Protein AF-A0A960PQY8-F1 (afdb_monomer)

Foldseek 3Di:
DDFAWEQEPLRDIDTDDLVVLLVLLVVLCVVLVPDDDPVNSVVLSVVLVVCLCVVAPPHHYYPVNSLVSSLVSCVVVVVVSSSVSSVVVVVVVVVVLVVVLVVLLVVLVVFDAWEAEPVRDIDTDDLVVVLVLLVVQLPPLDPPPPCVQLSSQLSSSDDHHHYPVVSLVSSLVSLVVCCVVPVSSQLSSLSSVLQVLLCLQLVHRADDPRSLVSQLVLLLVLQVVCCVVVNAPVLLNVDPSVVLSVPQDVVCSSVDGNVRQVCCVPPPFDDDPNGGSDHPSSSVSSVVSVVCSPPDDDD

Radius of gyration: 25.07 Å; Cα contacts (8 Å, |Δi|>4): 302; chains: 1; bounding box: 48×43×86 Å

Solvent-accessible surface area (backbone atoms only — not 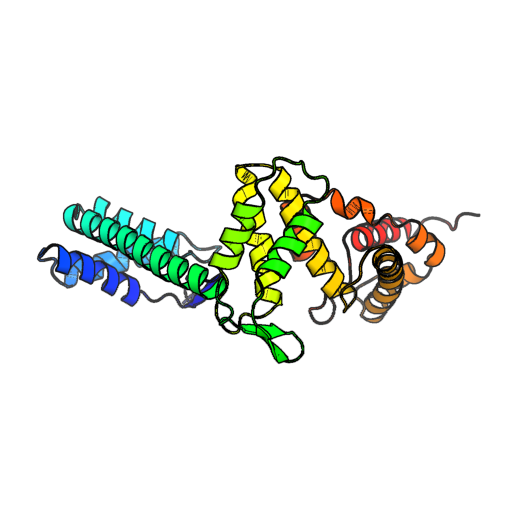comparable to full-atom values): 16745 Å² total; per-residue (Å²): 132,86,83,57,44,31,29,42,96,86,69,51,77,40,76,61,58,70,65,60,56,47,54,54,50,50,51,17,32,64,74,62,70,56,88,71,57,69,73,58,52,54,49,51,48,46,56,47,50,53,50,49,60,70,71,41,75,92,53,65,48,38,59,64,59,52,49,54,47,50,46,50,50,30,49,72,72,65,38,50,69,37,30,50,43,40,51,50,50,52,52,50,53,46,48,53,49,51,51,52,38,50,51,49,40,55,40,49,76,55,68,69,35,29,27,26,44,96,88,70,50,76,43,67,46,57,66,65,63,55,45,51,53,52,54,62,49,38,64,91,62,56,91,82,63,71,55,67,61,35,48,47,49,28,52,61,70,62,54,70,60,35,44,55,68,56,51,55,49,35,49,25,53,35,24,48,74,40,28,92,80,39,64,55,27,23,37,31,17,21,42,46,48,46,54,54,48,48,28,61,52,69,70,46,91,66,59,74,74,54,29,58,53,51,56,34,51,44,42,60,53,33,50,52,52,33,26,77,69,67,76,39,69,63,70,70,69,75,52,64,56,72,62,52,40,65,68,59,61,76,73,61,63,73,72,34,40,30,70,58,50,48,49,37,64,78,75,63,49,52,65,58,95,90,38,50,51,47,52,74,65,44,49,54,48,52,51,54,51,63,75,44,72,81,57,77,80,83,129

Secondary structure (DSSP, 8-state):
----EEE-TTS-EEE--HHHHHHHHHHHHHHHT----HHHHHHHHHHHHHHHHHH-SSSPPBHHHHHHHHHHHHHHTT-HHHHHHHHHHHHHHHHHHHHHHHHHHHHHHTT--EEE-TTS-EEE--HHHHHHHHHHHHTTS-TT--HHHHHHHHHHT--TTEEHHHHHHHHHHHHHTTTTT-THHHHHHHHHHHHHHHHHHHSS---HHHHHHHHHHHHHHHHHHHHHTTSS-GGGGGS-HHHHHHH--GGGGGG--HHHHHHIIIIIS-EETTEE---HHHHHHHHHHHHTTTSPPP-

Mean predicted aligned error: 13.73 Å

Structure (mmCIF, N/CA/C/O backbone):
data_AF-A0A960PQY8-F1
#
_entry.id   AF-A0A960PQY8-F1
#
loop_
_atom_site.group_PDB
_atom_site.id
_atom_site.type_symbol
_atom_site.label_atom_id
_atom_site.label_alt_id
_atom_site.label_comp_id
_atom_site.label_asym_id
_atom_site.label_entity_id
_atom_site.label_seq_id
_atom_site.pdbx_PDB_ins_code
_atom_site.Cartn_x
_atom_site.Cartn_y
_atom_site.Cartn_z
_atom_site.occupancy
_atom_site.B_iso_or_equiv
_atom_site.auth_seq_id
_atom_site.auth_comp_id
_atom_site.auth_asym_id
_atom_site.auth_atom_id
_atom_site.pdbx_PDB_model_num
ATOM 1 N N . MET A 1 1 ? 22.307 -11.013 25.716 1.00 49.94 1 MET A N 1
ATOM 2 C CA . MET A 1 1 ? 20.874 -11.138 26.055 1.00 49.94 1 MET A CA 1
ATOM 3 C C . MET A 1 1 ? 20.099 -10.396 24.980 1.00 49.94 1 MET A C 1
ATOM 5 O O . MET A 1 1 ? 20.469 -9.265 24.683 1.00 49.94 1 MET A O 1
ATOM 9 N N . ARG A 1 2 ? 19.141 -11.039 24.309 1.00 66.12 2 ARG A N 1
ATOM 10 C CA . ARG A 1 2 ? 18.349 -10.388 23.257 1.00 66.12 2 ARG A CA 1
ATOM 11 C C . ARG A 1 2 ? 17.482 -9.304 23.900 1.00 66.12 2 ARG A C 1
ATOM 13 O O . ARG A 1 2 ? 16.822 -9.572 24.895 1.00 66.12 2 ARG A O 1
ATOM 20 N N . VAL A 1 3 ? 17.484 -8.094 23.343 1.00 71.56 3 VAL A N 1
ATOM 21 C CA . VAL A 1 3 ? 16.545 -7.047 23.766 1.00 71.56 3 VAL A CA 1
ATOM 22 C C . VAL A 1 3 ? 15.219 -7.308 23.057 1.00 71.56 3 VAL A C 1
ATOM 24 O O . VAL A 1 3 ? 15.124 -7.165 21.835 1.00 71.56 3 VAL A O 1
ATOM 27 N N . LEU A 1 4 ? 14.217 -7.752 23.815 1.00 81.38 4 LEU A N 1
ATOM 28 C CA . LEU A 1 4 ? 12.849 -7.929 23.332 1.00 81.38 4 LEU A CA 1
ATOM 29 C C . LEU A 1 4 ? 12.279 -6.585 22.866 1.00 81.38 4 LEU A C 1
ATOM 31 O O . LEU A 1 4 ? 12.464 -5.556 23.517 1.00 81.38 4 LEU A O 1
ATOM 35 N N . LYS A 1 5 ? 11.564 -6.596 21.740 1.00 86.06 5 LYS A N 1
ATOM 36 C CA . LYS A 1 5 ? 10.889 -5.419 21.182 1.00 86.06 5 LYS A CA 1
ATOM 37 C C . LYS A 1 5 ? 9.416 -5.712 20.937 1.00 86.06 5 LYS A C 1
ATOM 39 O O . LYS A 1 5 ? 9.039 -6.864 20.751 1.00 86.06 5 LYS A O 1
ATOM 44 N N . VAL A 1 6 ? 8.596 -4.666 20.928 1.00 83.38 6 VAL A N 1
ATOM 45 C CA . VAL A 1 6 ? 7.137 -4.726 20.789 1.00 83.38 6 VAL A CA 1
ATOM 46 C C . VAL A 1 6 ? 6.678 -3.744 19.727 1.00 83.38 6 VAL A C 1
ATOM 48 O O . VAL A 1 6 ? 7.126 -2.596 19.702 1.00 83.38 6 VAL A O 1
ATOM 51 N N . VAL A 1 7 ? 5.729 -4.168 18.896 1.00 72.50 7 VAL A N 1
ATOM 52 C CA . VAL A 1 7 ? 5.034 -3.287 17.953 1.00 72.50 7 VAL A CA 1
ATOM 53 C C . VAL A 1 7 ? 3.879 -2.596 18.678 1.00 72.50 7 VAL A C 1
ATOM 55 O O . VAL A 1 7 ? 2.895 -3.235 19.067 1.00 72.50 7 VAL A O 1
ATOM 58 N N . LYS A 1 8 ? 3.982 -1.279 18.888 1.00 76.50 8 LYS A N 1
ATOM 59 C CA . LYS A 1 8 ? 2.874 -0.467 19.412 1.00 76.50 8 LYS A CA 1
ATOM 60 C C . LYS A 1 8 ? 1.707 -0.460 18.425 1.00 76.50 8 LYS A C 1
ATOM 62 O O . LYS A 1 8 ? 1.880 -0.637 17.227 1.00 76.50 8 LYS A O 1
ATOM 67 N N . ARG A 1 9 ? 0.516 -0.115 18.922 1.00 66.75 9 ARG A N 1
ATOM 68 C CA . ARG A 1 9 ? -0.691 0.090 18.094 1.00 66.75 9 ARG A CA 1
ATOM 69 C C . ARG A 1 9 ? -0.530 1.167 17.005 1.00 66.75 9 ARG A C 1
ATOM 71 O O . ARG A 1 9 ? -1.315 1.194 16.074 1.00 66.75 9 ARG A O 1
ATOM 78 N N . THR A 1 10 ? 0.476 2.038 17.120 1.00 51.69 10 THR A N 1
ATOM 79 C CA . THR A 1 10 ? 0.859 3.048 16.115 1.00 51.69 10 THR A CA 1
ATOM 80 C C . THR A 1 10 ? 1.758 2.495 14.998 1.00 51.69 10 THR A C 1
ATOM 82 O O . THR A 1 10 ? 2.104 3.232 14.081 1.00 51.69 10 THR A O 1
ATOM 85 N N . GLY A 1 11 ? 2.195 1.233 15.089 1.00 49.44 11 GLY A N 1
ATOM 86 C CA . GLY A 1 11 ? 3.200 0.625 14.209 1.00 49.44 11 GLY A CA 1
ATOM 87 C C . GLY A 1 11 ? 4.654 0.905 14.618 1.00 49.44 11 GLY A C 1
ATOM 88 O O . GLY A 1 11 ? 5.575 0.365 14.015 1.00 49.44 11 GLY A O 1
ATOM 89 N N . GLU A 1 12 ? 4.882 1.725 15.649 1.00 60.94 12 GLU A N 1
ATOM 90 C CA . GLU A 1 12 ? 6.218 2.006 16.188 1.00 60.94 12 GLU A CA 1
ATOM 91 C C . GLU A 1 12 ? 6.775 0.784 16.935 1.00 60.94 12 GLU A C 1
ATOM 93 O O . GLU A 1 12 ? 6.104 0.222 17.804 1.00 60.94 12 GLU A O 1
ATOM 98 N N . VAL A 1 13 ? 8.019 0.404 16.641 1.00 71.12 13 VAL A N 1
ATOM 99 C CA . VAL A 1 13 ? 8.725 -0.667 17.355 1.00 71.12 13 VAL A CA 1
ATOM 100 C C . VAL A 1 13 ? 9.506 -0.069 18.521 1.00 71.12 13 VAL A C 1
ATOM 102 O O . VAL A 1 13 ? 10.378 0.772 18.315 1.00 71.12 13 VAL A O 1
ATOM 105 N N . VAL A 1 14 ? 9.224 -0.526 19.739 1.00 83.69 14 VAL A N 1
ATOM 106 C CA . VAL A 1 14 ? 9.895 -0.067 20.968 1.00 83.69 14 VAL A CA 1
ATOM 107 C C . VAL A 1 14 ? 10.451 -1.228 21.776 1.00 83.69 14 VAL A C 1
ATOM 109 O O . VAL A 1 14 ? 10.088 -2.377 21.540 1.00 83.69 14 VAL A O 1
ATOM 112 N N . GLU A 1 15 ? 11.314 -0.937 22.745 1.00 89.06 15 GLU A N 1
ATOM 113 C CA . GLU A 1 15 ? 11.800 -1.941 23.693 1.00 89.06 15 GLU A CA 1
ATOM 114 C C . GLU A 1 15 ? 10.665 -2.468 24.583 1.00 89.06 15 GLU A C 1
ATOM 116 O O . GLU A 1 15 ? 9.752 -1.733 24.978 1.00 89.06 15 GLU A O 1
ATOM 121 N N . PHE A 1 16 ? 10.702 -3.771 24.856 1.00 90.12 16 PHE A N 1
ATOM 122 C CA . PHE A 1 16 ? 9.768 -4.436 25.753 1.00 90.12 16 PHE A CA 1
ATOM 123 C C . PHE A 1 16 ? 10.031 -4.014 27.199 1.00 90.12 16 PHE A C 1
ATOM 125 O O . PHE A 1 16 ? 11.162 -4.044 27.673 1.00 90.12 16 PHE A O 1
ATOM 132 N N . ASP A 1 17 ? 8.959 -3.671 27.911 1.00 91.12 17 ASP A N 1
ATOM 133 C CA . ASP A 1 17 ? 9.010 -3.246 29.305 1.00 91.12 17 ASP A CA 1
ATOM 134 C C . ASP A 1 17 ? 7.997 -4.047 30.135 1.00 91.12 17 ASP A C 1
ATOM 136 O O . ASP A 1 17 ? 6.784 -3.803 30.083 1.00 91.12 17 ASP A O 1
ATOM 140 N N . ALA A 1 18 ? 8.505 -4.999 30.923 1.00 90.31 18 ALA A N 1
ATOM 141 C CA . ALA A 1 18 ? 7.705 -5.858 31.794 1.00 90.31 18 ALA A CA 1
ATOM 142 C C . ALA A 1 18 ? 6.947 -5.070 32.880 1.00 90.31 18 ALA A C 1
ATOM 144 O O . ALA A 1 18 ? 5.873 -5.498 33.322 1.00 90.31 18 ALA A O 1
ATOM 145 N N . LEU A 1 19 ? 7.432 -3.883 33.277 1.00 89.75 19 LEU A N 1
ATOM 146 C CA . LEU A 1 19 ? 6.746 -3.042 34.263 1.00 89.75 19 LEU A CA 1
ATOM 147 C C . LEU A 1 19 ? 5.382 -2.583 33.749 1.00 89.75 19 LEU A C 1
ATOM 149 O O . LEU A 1 19 ? 4.453 -2.396 34.537 1.00 89.75 19 LEU A O 1
ATOM 153 N N . ARG A 1 20 ? 5.206 -2.452 32.429 1.00 88.88 20 ARG A N 1
ATOM 154 C CA . ARG A 1 20 ? 3.903 -2.110 31.840 1.00 88.88 20 ARG A CA 1
ATOM 155 C C . ARG A 1 20 ? 2.871 -3.209 32.040 1.00 88.88 20 ARG A C 1
ATOM 157 O O . ARG A 1 20 ? 1.714 -2.892 32.314 1.00 88.88 20 ARG A O 1
ATOM 164 N N . ILE A 1 21 ? 3.284 -4.472 31.940 1.00 91.06 21 ILE A N 1
ATOM 165 C CA . ILE A 1 21 ? 2.416 -5.626 32.199 1.00 91.06 21 ILE A CA 1
ATOM 166 C C . ILE A 1 21 ? 2.065 -5.673 33.685 1.00 91.06 21 ILE A C 1
ATOM 168 O O . ILE A 1 21 ? 0.881 -5.695 34.026 1.00 91.06 21 ILE A O 1
ATOM 172 N N . ARG A 1 22 ? 3.073 -5.571 34.564 1.00 91.88 22 ARG A N 1
ATOM 173 C CA . ARG A 1 22 ? 2.881 -5.523 36.022 1.00 91.88 22 ARG A CA 1
ATOM 174 C C . ARG A 1 22 ? 1.873 -4.450 36.424 1.00 91.88 22 ARG A C 1
ATOM 176 O O . ARG A 1 22 ? 0.911 -4.738 37.128 1.00 91.88 22 ARG A O 1
ATOM 183 N N . ASN A 1 23 ? 2.053 -3.227 35.930 1.00 89.06 23 ASN A N 1
ATOM 184 C CA . ASN A 1 23 ? 1.182 -2.096 36.244 1.00 89.06 23 ASN A CA 1
ATOM 185 C C . ASN A 1 23 ? -0.245 -2.277 35.710 1.00 89.06 23 ASN A C 1
ATOM 187 O O . ASN A 1 23 ? -1.196 -1.797 36.326 1.00 89.06 23 ASN A O 1
ATOM 191 N N . ALA A 1 24 ? -0.416 -2.939 34.564 1.00 87.25 24 ALA A N 1
ATOM 192 C CA . ALA A 1 24 ? -1.738 -3.224 34.015 1.00 87.25 24 ALA A CA 1
ATOM 193 C C . ALA A 1 24 ? -2.489 -4.263 34.862 1.00 87.25 24 ALA A C 1
ATOM 195 O O . ALA A 1 24 ? -3.658 -4.053 35.180 1.00 87.25 24 ALA A O 1
ATOM 196 N N . ILE A 1 25 ? -1.810 -5.334 35.281 1.00 89.75 25 ILE A N 1
ATOM 197 C CA . ILE A 1 25 ? -2.395 -6.369 36.145 1.00 89.75 25 ILE A CA 1
ATOM 198 C C . ILE A 1 25 ? -2.674 -5.802 37.543 1.00 89.75 25 ILE A C 1
ATOM 200 O O . ILE A 1 25 ? -3.764 -6.000 38.068 1.00 89.75 25 ILE A O 1
ATOM 204 N N . ALA A 1 26 ? -1.757 -5.016 38.115 1.00 88.50 26 ALA A N 1
ATOM 205 C CA . ALA A 1 26 ? -1.941 -4.380 39.423 1.00 88.50 26 ALA A CA 1
ATOM 206 C C . ALA A 1 26 ? -3.191 -3.484 39.479 1.00 88.50 26 ALA A C 1
ATOM 208 O O . ALA A 1 26 ? -3.886 -3.446 40.491 1.00 88.50 26 ALA A O 1
ATOM 209 N N . LYS A 1 27 ? -3.525 -2.797 38.378 1.00 86.81 27 LYS A N 1
ATOM 210 C CA . LYS A 1 27 ? -4.774 -2.025 38.274 1.00 86.81 27 LYS A CA 1
ATOM 211 C C . LYS A 1 27 ? -6.016 -2.912 38.300 1.00 86.81 27 LYS A C 1
ATOM 213 O O . LYS A 1 27 ? -6.997 -2.533 38.929 1.00 86.81 27 LYS A O 1
ATOM 218 N N . ALA A 1 28 ? -5.976 -4.072 37.645 1.00 87.56 28 ALA A N 1
ATOM 219 C CA . ALA A 1 28 ? -7.076 -5.034 37.690 1.00 87.56 28 ALA A CA 1
ATOM 220 C C . ALA A 1 28 ? -7.233 -5.637 39.097 1.00 87.56 28 ALA A C 1
ATOM 222 O O . ALA A 1 28 ? -8.346 -5.690 39.611 1.00 87.56 28 ALA A O 1
ATOM 223 N N . VAL A 1 29 ? -6.123 -5.990 39.756 1.00 87.88 29 VAL A N 1
ATOM 224 C CA . VAL A 1 29 ? -6.103 -6.460 41.155 1.00 87.88 29 VAL A CA 1
ATOM 225 C C . VAL A 1 29 ? -6.766 -5.421 42.066 1.00 87.88 29 VAL A C 1
ATOM 227 O O . VAL A 1 29 ? -7.738 -5.733 42.752 1.00 87.88 29 VAL A O 1
ATOM 230 N N . ALA A 1 30 ? -6.325 -4.161 41.989 1.00 85.81 30 ALA A N 1
ATOM 231 C CA . ALA A 1 30 ? -6.880 -3.066 42.783 1.00 85.81 30 ALA A CA 1
ATOM 232 C C . ALA A 1 30 ? -8.379 -2.831 42.520 1.00 85.81 30 ALA A C 1
ATOM 234 O O . ALA A 1 30 ? -9.126 -2.575 43.459 1.00 85.81 30 ALA A O 1
ATOM 235 N N . ALA A 1 31 ? -8.833 -2.954 41.268 1.00 84.88 31 ALA A N 1
ATOM 236 C CA . ALA A 1 31 ? -10.245 -2.799 40.909 1.00 84.88 31 ALA A CA 1
ATOM 237 C C . ALA A 1 31 ? -11.143 -3.913 41.478 1.00 84.88 31 ALA A C 1
ATOM 239 O O . ALA A 1 31 ? -12.316 -3.671 41.747 1.00 84.88 31 ALA A O 1
ATOM 240 N N . THR A 1 32 ? -10.603 -5.119 41.669 1.00 84.44 32 THR A N 1
ATOM 241 C CA . THR A 1 32 ? -11.338 -6.255 42.258 1.00 84.44 32 THR A CA 1
ATOM 242 C C . THR A 1 32 ? -11.305 -6.293 43.784 1.00 84.44 32 THR A C 1
ATOM 244 O O . THR A 1 32 ? -12.089 -7.020 44.386 1.00 84.44 32 THR A O 1
ATOM 247 N N . GLY A 1 33 ? -10.389 -5.553 44.419 1.00 78.00 33 GLY A N 1
ATOM 248 C CA . GLY A 1 33 ? -10.131 -5.666 45.858 1.00 78.00 33 GLY A CA 1
ATOM 249 C C . GLY A 1 33 ? -9.518 -7.010 46.275 1.00 78.00 33 GLY A C 1
ATOM 250 O O . GLY A 1 33 ? -9.503 -7.324 47.462 1.00 78.00 33 GLY A O 1
ATOM 251 N N . ALA A 1 34 ? -9.033 -7.813 45.321 1.00 77.12 34 ALA A N 1
ATOM 252 C CA . ALA A 1 34 ? -8.390 -9.090 45.599 1.00 77.12 34 ALA A CA 1
ATOM 253 C C . ALA A 1 34 ? -7.013 -8.878 46.244 1.00 77.12 34 ALA A C 1
ATOM 255 O O . ALA A 1 34 ? -6.215 -8.069 45.768 1.00 77.12 34 ALA A O 1
ATOM 256 N N . ASP A 1 35 ? -6.709 -9.647 47.291 1.00 75.19 35 ASP A N 1
ATOM 257 C CA . ASP A 1 35 ? -5.379 -9.662 47.899 1.00 75.19 35 ASP A CA 1
ATOM 258 C C . ASP A 1 35 ? -4.484 -10.673 47.174 1.00 75.19 35 ASP A C 1
ATOM 260 O O . ASP A 1 35 ? -4.427 -11.860 47.503 1.00 75.19 35 ASP A O 1
ATOM 264 N N . VAL A 1 36 ? -3.814 -10.201 46.122 1.00 73.62 36 VAL A N 1
ATOM 265 C CA . VAL A 1 36 ? -2.740 -10.949 45.466 1.00 73.62 36 VAL A CA 1
ATOM 266 C C . VAL A 1 36 ? -1.422 -10.443 46.027 1.00 73.62 36 VAL A C 1
ATOM 268 O O . VAL A 1 36 ? -0.950 -9.369 45.655 1.00 73.62 36 VAL A O 1
ATOM 271 N N . GLY A 1 37 ? -0.806 -11.225 46.915 1.00 73.12 37 GLY A N 1
ATOM 272 C CA . GLY A 1 37 ? 0.487 -10.870 47.495 1.00 73.12 37 GLY A CA 1
ATOM 273 C C . GLY A 1 37 ? 1.532 -10.555 46.414 1.00 73.12 37 GLY A C 1
ATOM 274 O O . GLY A 1 37 ? 1.643 -11.270 45.416 1.00 73.12 37 GLY A O 1
ATOM 275 N N . ASN A 1 38 ? 2.337 -9.506 46.624 1.00 70.25 38 ASN A N 1
ATOM 276 C CA . ASN A 1 38 ? 3.301 -8.988 45.636 1.00 70.25 38 ASN A CA 1
ATOM 277 C C . ASN A 1 38 ? 4.214 -10.063 45.014 1.00 70.25 38 ASN A C 1
ATOM 279 O O . ASN A 1 38 ? 4.510 -10.008 43.823 1.00 70.25 38 ASN A O 1
ATOM 283 N N . GLY A 1 39 ? 4.618 -11.074 45.791 1.00 74.12 39 GLY A N 1
ATOM 284 C CA . GLY A 1 39 ? 5.447 -12.177 45.294 1.00 74.12 39 GLY A CA 1
ATOM 285 C C . GLY A 1 39 ? 4.740 -13.101 44.292 1.00 74.12 39 GLY A C 1
ATOM 286 O O . GLY A 1 39 ? 5.403 -13.715 43.462 1.00 74.12 39 GLY A O 1
ATOM 287 N N . SER A 1 40 ? 3.409 -13.199 44.334 1.00 81.56 40 SER A N 1
ATOM 288 C CA . SER A 1 40 ? 2.616 -13.957 43.355 1.00 81.56 40 SER A CA 1
ATOM 289 C C . SER A 1 40 ? 2.456 -13.175 42.049 1.00 81.56 40 SER A C 1
ATOM 291 O O . SER A 1 40 ? 2.613 -13.750 40.973 1.00 81.56 40 SER A O 1
ATOM 293 N N . LEU A 1 41 ? 2.261 -11.855 42.135 1.00 86.12 41 LEU A N 1
ATOM 294 C CA . LEU A 1 41 ? 2.192 -10.976 40.967 1.00 86.12 41 LEU A CA 1
ATOM 295 C C . LEU A 1 41 ? 3.511 -10.956 40.181 1.00 86.12 41 LEU A C 1
ATOM 297 O O . LEU A 1 41 ? 3.498 -11.047 38.955 1.00 86.12 41 LEU A O 1
ATOM 301 N N . ASP A 1 42 ? 4.647 -10.877 40.873 1.00 87.81 42 ASP A N 1
ATOM 302 C CA . ASP A 1 42 ? 5.957 -10.854 40.215 1.00 87.81 42 ASP A CA 1
ATOM 303 C C . ASP A 1 42 ? 6.273 -12.186 39.515 1.00 87.81 42 ASP A C 1
ATOM 305 O O . ASP A 1 42 ? 6.807 -12.191 38.405 1.00 87.81 42 ASP A O 1
ATOM 309 N N . ARG A 1 43 ? 5.847 -13.317 40.096 1.00 89.75 43 ARG A N 1
ATOM 310 C CA . ARG A 1 43 ? 5.930 -14.634 39.440 1.00 89.75 43 ARG A CA 1
ATOM 311 C C . ARG A 1 43 ? 5.054 -14.710 38.191 1.00 89.75 43 ARG A C 1
ATOM 313 O O . ARG A 1 43 ? 5.516 -15.190 37.162 1.00 89.75 43 ARG A O 1
ATOM 320 N N . LEU A 1 44 ? 3.822 -14.208 38.262 1.00 91.31 44 LEU A N 1
ATOM 321 C CA . LEU A 1 44 ? 2.909 -14.156 37.119 1.00 91.3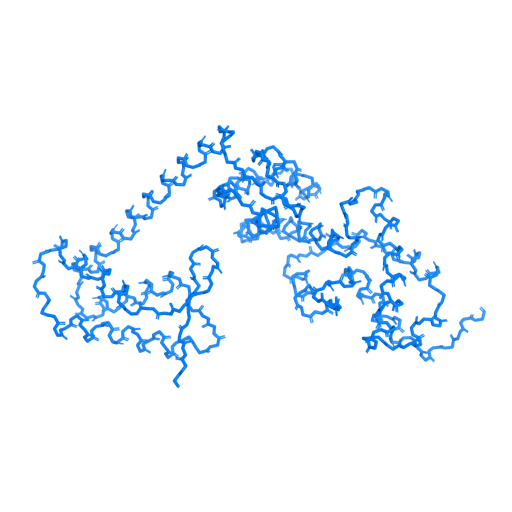1 44 LEU A CA 1
ATOM 322 C C . LEU A 1 44 ? 3.505 -13.334 35.964 1.00 91.31 44 LEU A C 1
ATOM 324 O O . LEU A 1 44 ? 3.515 -13.785 34.820 1.00 91.31 44 LEU A O 1
ATOM 328 N N . VAL A 1 45 ? 4.047 -12.149 36.260 1.00 92.81 45 VAL A N 1
ATOM 329 C CA . VAL A 1 45 ? 4.688 -11.284 35.254 1.00 92.81 45 VAL A CA 1
ATOM 330 C C . VAL A 1 45 ? 5.924 -11.952 34.647 1.00 92.81 45 VAL A C 1
ATOM 332 O O . VAL A 1 45 ? 6.121 -11.844 33.435 1.00 92.81 45 VAL A O 1
ATOM 335 N N . SER A 1 46 ? 6.723 -12.670 35.445 1.00 93.06 46 SER A N 1
ATOM 336 C CA . SER A 1 46 ? 7.850 -13.465 34.934 1.00 93.06 46 SER A CA 1
ATOM 337 C C . SER A 1 46 ? 7.364 -14.533 33.958 1.00 93.06 46 SER A C 1
ATOM 339 O O . SER A 1 46 ? 7.792 -14.532 32.812 1.00 93.06 46 SER A O 1
ATOM 341 N N . ASN A 1 47 ? 6.379 -15.347 34.348 1.00 93.06 47 ASN A N 1
ATOM 342 C CA . ASN A 1 47 ? 5.831 -16.411 33.499 1.00 93.06 47 ASN A CA 1
ATOM 343 C C . ASN A 1 47 ? 5.267 -15.882 32.168 1.00 93.06 47 ASN A C 1
ATOM 345 O O . ASN A 1 47 ? 5.407 -16.528 31.129 1.00 93.06 47 ASN A O 1
ATOM 349 N N . ILE A 1 48 ? 4.623 -14.712 32.191 1.00 93.62 48 ILE A N 1
ATOM 350 C CA . ILE A 1 48 ? 4.133 -14.030 30.985 1.00 93.62 48 ILE A CA 1
ATOM 351 C C . ILE A 1 48 ? 5.308 -13.576 30.115 1.00 93.62 48 ILE A C 1
ATOM 353 O O . ILE A 1 48 ? 5.277 -13.757 28.901 1.00 93.62 48 ILE A O 1
ATOM 357 N N . THR A 1 49 ? 6.339 -12.992 30.726 1.00 92.75 49 THR A N 1
ATOM 358 C CA . THR A 1 49 ? 7.532 -12.511 30.015 1.00 92.75 49 THR A CA 1
ATOM 359 C C . THR A 1 49 ? 8.290 -13.667 29.366 1.00 92.75 49 THR A C 1
ATOM 361 O O . THR A 1 49 ? 8.672 -13.558 28.203 1.00 92.75 49 THR A O 1
ATOM 364 N N . ASP A 1 50 ? 8.414 -14.794 30.064 1.00 91.75 50 ASP A N 1
ATOM 365 C CA . ASP A 1 50 ? 9.060 -16.008 29.563 1.00 91.75 50 ASP A CA 1
ATOM 366 C C . ASP A 1 50 ? 8.254 -16.644 28.410 1.00 91.75 50 ASP A C 1
ATOM 368 O O . ASP A 1 50 ? 8.830 -17.099 27.417 1.00 91.75 50 ASP A O 1
ATOM 372 N N . GLU A 1 51 ? 6.912 -16.635 28.475 1.00 91.50 51 GLU A N 1
ATOM 373 C CA . GLU A 1 51 ? 6.070 -17.058 27.340 1.00 91.50 51 GLU A CA 1
ATOM 374 C C . GLU A 1 51 ? 6.236 -16.117 26.139 1.00 91.50 51 GLU A C 1
ATOM 376 O O . GLU A 1 51 ? 6.294 -16.583 25.003 1.00 91.50 51 GLU A O 1
ATOM 381 N N . ILE A 1 52 ? 6.342 -14.805 26.360 1.00 89.44 52 ILE A N 1
ATOM 382 C CA . ILE A 1 52 ? 6.568 -13.837 25.279 1.00 89.44 52 ILE A CA 1
ATOM 383 C C . ILE A 1 52 ? 7.938 -14.073 24.627 1.00 89.44 52 ILE A C 1
ATOM 385 O O . ILE A 1 52 ? 8.015 -14.149 23.401 1.00 89.44 52 ILE A O 1
ATOM 389 N N . ASP A 1 53 ? 9.004 -14.237 25.411 1.00 87.38 53 ASP A N 1
ATOM 390 C CA . ASP A 1 53 ? 10.355 -14.435 24.868 1.00 87.38 53 ASP A CA 1
ATOM 391 C C . ASP A 1 53 ? 10.476 -15.746 24.080 1.00 87.38 53 ASP A C 1
ATOM 393 O O . ASP A 1 53 ? 11.037 -15.780 22.985 1.00 87.38 53 ASP A O 1
ATOM 397 N N . SER A 1 54 ? 9.874 -16.823 24.592 1.00 87.56 54 SER A N 1
ATOM 398 C CA . SER A 1 54 ? 9.906 -18.137 23.940 1.00 87.56 54 SER A CA 1
ATOM 399 C C . SER A 1 54 ? 9.014 -18.234 22.701 1.00 87.56 54 SER A C 1
ATOM 401 O O . SER A 1 54 ? 9.356 -18.943 21.754 1.00 87.56 54 SER A O 1
ATOM 403 N N . ARG A 1 55 ? 7.873 -17.534 22.677 1.00 85.75 55 ARG A N 1
ATOM 404 C CA . ARG A 1 55 ? 6.902 -17.609 21.574 1.00 85.75 55 ARG A CA 1
ATOM 405 C C . ARG A 1 55 ? 7.271 -16.724 20.387 1.00 85.75 55 ARG A C 1
ATOM 407 O O . ARG A 1 55 ? 6.888 -17.037 19.261 1.00 85.75 55 ARG A O 1
ATOM 414 N N . PHE A 1 56 ? 7.989 -15.628 20.621 1.00 82.88 56 PHE A N 1
ATOM 415 C CA . PHE A 1 56 ? 8.255 -14.598 19.615 1.00 82.88 56 PHE A CA 1
ATOM 416 C C . PHE A 1 56 ? 9.738 -14.526 19.235 1.00 82.88 56 PHE A C 1
ATOM 418 O O . PHE A 1 56 ? 10.420 -13.517 19.426 1.00 82.88 56 PHE A O 1
ATOM 425 N N . LEU A 1 57 ? 10.237 -15.621 18.653 1.00 73.69 57 LEU A N 1
ATOM 426 C CA . LEU A 1 57 ? 11.631 -15.736 18.219 1.00 73.69 57 LEU A CA 1
ATOM 427 C C . LEU A 1 57 ? 11.898 -15.007 16.896 1.00 73.69 57 LEU A C 1
ATOM 429 O O . LEU A 1 57 ? 12.896 -14.294 16.795 1.00 73.69 57 LEU A O 1
ATOM 433 N N . ASP A 1 58 ? 11.000 -15.108 15.921 1.00 72.19 58 ASP A N 1
ATOM 434 C CA . ASP A 1 58 ? 11.257 -14.615 14.558 1.00 72.19 58 ASP A CA 1
ATOM 435 C C . ASP A 1 58 ? 10.619 -13.250 14.261 1.00 72.19 58 ASP A C 1
ATOM 437 O O . ASP A 1 58 ? 10.950 -12.600 13.271 1.00 72.19 58 ASP A O 1
ATOM 441 N N . PHE A 1 59 ? 9.716 -12.779 15.124 1.00 72.75 59 PHE A N 1
ATOM 442 C CA . PHE A 1 59 ? 8.992 -11.521 14.943 1.00 72.75 59 PHE A CA 1
ATOM 443 C C . PHE A 1 59 ? 8.698 -10.840 16.279 1.00 72.75 59 PHE A C 1
ATOM 445 O O . PHE A 1 59 ? 8.714 -11.474 17.328 1.00 72.75 59 PHE A O 1
ATOM 452 N N . TYR A 1 60 ? 8.437 -9.532 16.246 1.00 78.44 60 TYR A N 1
ATOM 453 C CA . TYR A 1 60 ? 8.089 -8.772 17.445 1.00 78.44 60 TYR A CA 1
ATOM 454 C C . TYR A 1 60 ? 6.588 -8.885 17.735 1.00 78.44 60 TYR A C 1
ATOM 456 O O . TYR A 1 60 ? 5.787 -8.621 16.833 1.00 78.44 60 TYR A O 1
ATOM 464 N N . PRO A 1 61 ? 6.178 -9.229 18.969 1.00 80.25 61 PRO A N 1
ATOM 465 C CA . PRO A 1 61 ? 4.768 -9.256 19.325 1.00 80.25 61 PRO A CA 1
ATOM 466 C C . PRO A 1 61 ? 4.167 -7.857 19.229 1.00 80.25 61 PRO A C 1
ATOM 468 O O . PRO A 1 61 ? 4.809 -6.855 19.568 1.00 80.25 61 PRO A O 1
ATOM 471 N N . ASN A 1 62 ? 2.908 -7.780 18.808 1.00 79.75 62 ASN A N 1
ATOM 472 C CA . ASN A 1 62 ? 2.142 -6.550 18.946 1.00 79.75 62 ASN A CA 1
ATOM 473 C C . ASN A 1 62 ? 1.498 -6.463 20.342 1.00 79.75 62 ASN A C 1
ATOM 475 O O . ASN A 1 62 ? 1.467 -7.429 21.108 1.00 79.75 62 ASN A O 1
ATOM 479 N N . VAL A 1 63 ? 0.982 -5.281 20.687 1.00 81.56 63 VAL A N 1
ATOM 480 C CA . VAL A 1 63 ? 0.367 -5.049 22.006 1.00 81.56 63 VAL A CA 1
ATOM 481 C C . VAL A 1 63 ? -0.819 -5.984 22.277 1.00 81.56 63 VAL A C 1
ATOM 483 O O . VAL A 1 63 ? -1.000 -6.375 23.426 1.00 81.56 63 VAL A O 1
ATOM 486 N N . GLU A 1 64 ? -1.605 -6.365 21.267 1.00 83.31 64 GLU A N 1
ATOM 487 C CA . GLU A 1 64 ? -2.733 -7.291 21.452 1.00 83.31 64 GLU A CA 1
ATOM 488 C C . GLU A 1 64 ? -2.241 -8.707 21.770 1.00 83.31 64 GLU A C 1
ATOM 490 O O . GLU A 1 64 ? -2.733 -9.317 22.710 1.00 83.31 64 GLU A O 1
ATOM 495 N N . ASN A 1 65 ? -1.190 -9.187 21.094 1.00 83.94 65 ASN A N 1
ATOM 496 C CA . ASN A 1 65 ? -0.596 -10.494 21.387 1.00 83.94 65 ASN A CA 1
ATOM 497 C C . ASN A 1 65 ? -0.119 -10.594 22.841 1.00 83.94 65 ASN A C 1
ATOM 499 O O . ASN A 1 65 ? -0.294 -11.626 23.485 1.00 83.94 65 ASN A O 1
ATOM 503 N N . ILE A 1 66 ? 0.472 -9.517 23.365 1.00 89.38 66 ILE A N 1
ATOM 504 C CA . ILE A 1 66 ? 0.889 -9.442 24.770 1.00 89.38 66 ILE A CA 1
ATOM 505 C C . ILE A 1 66 ? -0.335 -9.478 25.689 1.00 89.38 66 ILE A C 1
ATOM 507 O O . ILE A 1 66 ? -0.318 -10.182 26.694 1.00 89.38 66 ILE A O 1
ATOM 511 N N . GLN A 1 67 ? -1.397 -8.742 25.355 1.00 87.81 67 GLN A N 1
ATOM 512 C CA . GLN A 1 67 ? -2.629 -8.722 26.147 1.00 87.81 67 GLN A CA 1
ATOM 513 C C . GLN A 1 67 ? -3.309 -10.091 26.196 1.00 87.81 67 GLN A C 1
ATOM 515 O O . GLN A 1 67 ? -3.691 -10.527 27.278 1.00 87.81 67 GLN A O 1
ATOM 520 N N . ASP A 1 68 ? -3.374 -10.804 25.075 1.00 88.19 68 ASP A N 1
ATOM 521 C CA . ASP A 1 68 ? -3.977 -12.137 25.020 1.00 88.19 68 ASP A CA 1
ATOM 522 C C . ASP A 1 68 ? -3.184 -13.152 25.868 1.00 88.19 68 ASP A C 1
ATOM 524 O O . ASP A 1 68 ? -3.767 -14.022 26.517 1.00 88.19 68 ASP A O 1
ATOM 528 N N . ILE A 1 69 ? -1.851 -13.022 25.931 1.00 90.88 69 ILE A N 1
ATOM 529 C CA . ILE A 1 69 ? -1.013 -13.844 26.823 1.00 90.88 69 ILE A CA 1
ATOM 530 C C . ILE A 1 69 ? -1.282 -13.495 28.289 1.00 90.88 69 ILE A C 1
ATOM 532 O O . ILE A 1 69 ? -1.432 -14.400 29.108 1.00 90.88 69 ILE A O 1
ATOM 536 N N . VAL A 1 70 ? -1.393 -12.209 28.632 1.00 92.50 70 VAL A N 1
ATOM 537 C CA . VAL A 1 70 ? -1.737 -11.786 30.000 1.00 92.50 70 VAL A CA 1
ATOM 538 C C . VAL A 1 70 ? -3.081 -12.381 30.429 1.00 92.50 70 VAL A C 1
ATOM 540 O O . VAL A 1 70 ? -3.174 -12.971 31.504 1.00 92.50 70 VAL A O 1
ATOM 543 N N . GLU A 1 71 ? -4.105 -12.284 29.581 1.00 91.25 71 GLU A N 1
ATOM 544 C CA . GLU A 1 71 ? -5.437 -12.841 29.843 1.00 91.25 71 GLU A CA 1
ATOM 545 C C . GLU A 1 71 ? -5.392 -14.362 30.021 1.00 91.25 71 GLU A C 1
ATOM 547 O O . GLU A 1 71 ? -5.942 -14.892 30.990 1.00 91.25 71 GLU A O 1
ATOM 552 N N . LYS A 1 72 ? -4.669 -15.066 29.143 1.00 93.06 72 LYS A N 1
ATOM 553 C CA . LYS A 1 72 ? -4.475 -16.517 29.229 1.00 93.06 72 LYS A CA 1
ATOM 554 C C . LYS A 1 72 ? -3.850 -16.936 30.561 1.00 93.06 72 LYS A C 1
ATOM 556 O O . LYS A 1 72 ? -4.326 -17.895 31.166 1.00 93.06 72 LYS A O 1
ATOM 561 N N . HIS A 1 73 ? -2.800 -16.253 31.020 1.00 92.62 73 HIS A N 1
ATOM 562 C CA . HIS A 1 73 ? -2.147 -16.582 32.295 1.00 92.62 73 HIS A CA 1
ATOM 563 C C . HIS A 1 73 ? -3.052 -16.289 33.492 1.00 92.62 73 HIS A C 1
ATOM 565 O O . HIS A 1 73 ? -3.147 -17.124 34.385 1.00 92.62 73 HIS A O 1
ATOM 571 N N . LEU A 1 74 ? -3.782 -15.168 33.485 1.00 91.00 74 LEU A N 1
ATOM 572 C CA . LEU A 1 74 ? -4.743 -14.852 34.549 1.00 91.00 74 LEU A CA 1
ATOM 573 C C . LEU A 1 74 ? -5.837 -15.925 34.672 1.00 91.00 74 LEU A C 1
ATOM 575 O O . LEU A 1 74 ? -6.1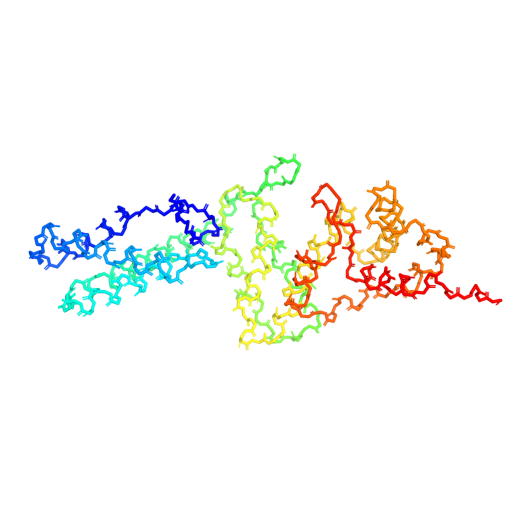77 -16.332 35.781 1.00 91.00 74 LEU A O 1
ATOM 579 N N . VAL A 1 75 ? -6.364 -16.417 33.548 1.00 90.56 75 VAL A N 1
ATOM 580 C CA . VAL A 1 75 ? -7.366 -17.496 33.542 1.00 90.56 75 VAL A CA 1
ATOM 581 C C . VAL A 1 75 ? -6.755 -18.826 33.986 1.00 90.56 75 VAL A C 1
ATOM 583 O O . VAL A 1 75 ? -7.342 -19.522 34.812 1.00 90.56 75 VAL A O 1
ATOM 586 N N . ARG A 1 76 ? -5.572 -19.180 33.467 1.00 89.88 76 ARG A N 1
ATOM 587 C CA . ARG A 1 76 ? -4.887 -20.442 33.790 1.00 89.88 76 ARG A CA 1
ATOM 588 C C . ARG A 1 76 ? -4.559 -20.560 35.276 1.00 89.88 76 ARG A C 1
ATOM 590 O O . ARG A 1 76 ? -4.699 -21.640 35.840 1.00 89.88 76 ARG A O 1
ATOM 597 N N . ASP A 1 77 ? -4.163 -19.457 35.897 1.00 88.44 77 ASP A N 1
ATOM 598 C CA . ASP A 1 77 ? -3.794 -19.414 37.311 1.00 88.44 77 ASP A CA 1
ATOM 599 C C . ASP A 1 77 ? -5.034 -19.282 38.229 1.00 88.44 77 ASP A C 1
ATOM 601 O O . ASP A 1 77 ? -4.909 -19.096 39.438 1.00 88.44 77 ASP A O 1
ATOM 605 N N . GLY A 1 78 ? -6.248 -19.398 37.670 1.00 86.50 78 GLY A N 1
ATOM 606 C CA . GLY A 1 78 ? -7.509 -19.389 38.414 1.00 86.50 78 GLY A CA 1
ATOM 607 C C . GLY A 1 78 ? -7.933 -18.010 38.925 1.00 86.50 78 GLY A C 1
ATOM 608 O O . GLY A 1 78 ? -8.849 -17.908 39.741 1.00 86.50 78 GLY A O 1
ATOM 609 N N . LEU A 1 79 ? -7.303 -16.934 38.447 1.00 88.50 79 LEU A N 1
ATOM 610 C CA . LEU A 1 79 ? -7.560 -15.554 38.863 1.00 88.50 79 LEU A CA 1
ATOM 611 C C . LEU A 1 79 ? -8.732 -14.947 38.076 1.00 88.50 79 LEU A C 1
ATOM 613 O O . LEU A 1 79 ? -8.613 -13.878 37.474 1.00 88.50 79 LEU A O 1
ATOM 617 N N . TYR A 1 80 ? -9.875 -15.635 38.065 1.00 87.44 80 TYR A N 1
ATOM 618 C CA . TYR A 1 80 ? -11.009 -15.326 37.184 1.00 87.44 80 TYR A CA 1
ATOM 619 C C . TYR A 1 80 ? -11.566 -13.909 37.365 1.00 87.44 80 TYR A C 1
ATOM 621 O O . TYR A 1 80 ? -11.827 -13.226 36.375 1.00 87.44 80 TYR A O 1
ATOM 629 N N . GLU A 1 81 ? -11.702 -13.434 38.605 1.00 87.31 81 GLU A N 1
ATOM 630 C CA . GLU A 1 81 ? -12.216 -12.084 38.878 1.00 87.31 81 GLU A CA 1
ATOM 631 C C . GLU A 1 81 ? -11.261 -10.995 38.368 1.00 87.31 81 GLU A C 1
ATOM 633 O O . GLU A 1 81 ? -11.690 -9.998 37.786 1.00 87.31 81 GLU A O 1
ATOM 638 N N . ILE A 1 82 ? -9.951 -11.223 38.493 1.00 88.94 82 ILE A N 1
ATOM 639 C CA . ILE A 1 82 ? -8.915 -10.306 38.002 1.00 88.94 82 ILE A CA 1
ATOM 640 C C . ILE A 1 82 ? -8.853 -10.349 36.477 1.00 88.94 82 ILE A C 1
ATOM 642 O O . ILE A 1 82 ? -8.777 -9.296 35.847 1.00 88.94 82 ILE A O 1
ATOM 646 N N . ALA A 1 83 ? -8.942 -11.539 35.873 1.00 89.31 83 ALA A N 1
ATOM 647 C CA . ALA A 1 83 ? -9.034 -11.708 34.425 1.00 89.31 83 ALA A CA 1
ATOM 648 C C . ALA A 1 83 ? -10.235 -10.939 33.864 1.00 89.31 83 ALA A C 1
ATOM 650 O O . ALA A 1 83 ? -10.094 -10.150 32.931 1.00 89.31 83 ALA A O 1
ATOM 651 N N . LYS A 1 84 ? -11.408 -11.095 34.484 1.00 89.12 84 LYS A N 1
ATOM 652 C CA . LYS A 1 84 ? -12.630 -10.389 34.100 1.00 89.12 84 LYS A CA 1
ATOM 653 C C . LYS A 1 84 ? -12.465 -8.873 34.215 1.00 89.12 84 LYS A C 1
ATOM 655 O O . LYS A 1 84 ? -12.765 -8.167 33.254 1.00 89.12 84 LYS A O 1
ATOM 660 N N . ALA A 1 85 ? -11.948 -8.369 35.337 1.00 86.69 85 ALA A N 1
ATOM 661 C CA . ALA A 1 85 ? -11.690 -6.940 35.520 1.00 86.69 85 ALA A CA 1
ATOM 662 C C . ALA A 1 85 ? -10.665 -6.394 34.512 1.00 86.69 85 ALA A C 1
ATOM 664 O O . ALA A 1 85 ? -10.845 -5.300 33.979 1.00 86.69 85 ALA A O 1
ATOM 665 N N . TYR A 1 86 ? -9.625 -7.168 34.197 1.00 88.56 86 TYR A N 1
ATOM 666 C CA . TYR A 1 86 ? -8.628 -6.821 33.188 1.00 88.56 86 TYR A CA 1
ATOM 667 C C . TYR A 1 86 ? -9.246 -6.721 31.785 1.00 88.56 86 TYR A C 1
ATOM 669 O O . TYR A 1 86 ? -9.040 -5.717 31.099 1.00 88.56 86 TYR A O 1
ATOM 677 N N . ILE A 1 87 ? -10.047 -7.713 31.379 1.00 87.00 87 ILE A N 1
ATOM 678 C CA . ILE A 1 87 ? -10.740 -7.750 30.080 1.00 87.00 87 ILE A CA 1
ATOM 679 C C . ILE A 1 87 ? -11.731 -6.585 29.963 1.00 87.00 87 ILE A C 1
ATOM 681 O O . ILE A 1 87 ? -11.741 -5.874 28.956 1.00 87.00 87 ILE A O 1
ATOM 685 N N . LEU A 1 88 ? -12.531 -6.333 31.005 1.00 82.94 88 LEU A N 1
ATOM 686 C CA . LEU A 1 88 ? -13.461 -5.201 31.046 1.00 82.94 88 LEU A CA 1
ATOM 687 C C . LEU A 1 88 ? -12.723 -3.862 30.965 1.00 82.94 88 LEU A C 1
ATOM 689 O O . LEU A 1 88 ? -13.098 -3.019 30.154 1.00 82.94 88 LEU A O 1
ATOM 693 N N . TYR A 1 89 ? -11.629 -3.690 31.708 1.00 81.44 89 TYR A N 1
ATOM 694 C CA . TYR A 1 89 ? -10.803 -2.484 31.631 1.00 81.44 89 TYR A CA 1
ATOM 695 C C . TYR A 1 89 ? -10.157 -2.310 30.246 1.00 81.44 89 TYR A C 1
ATOM 697 O O . TYR A 1 89 ? -10.091 -1.192 29.729 1.00 81.44 89 TYR A O 1
ATOM 705 N N . ARG A 1 90 ? -9.704 -3.395 29.597 1.00 80.06 90 ARG A N 1
ATOM 706 C CA . ARG A 1 90 ? -9.205 -3.382 28.206 1.00 80.06 90 ARG A CA 1
ATOM 707 C C . ARG A 1 90 ? -10.294 -2.913 27.246 1.00 80.06 90 ARG A C 1
ATOM 709 O O . ARG A 1 90 ? -10.010 -2.030 26.432 1.00 80.06 90 ARG A O 1
ATOM 716 N N . ALA A 1 91 ? -11.500 -3.467 27.358 1.00 77.38 91 ALA A N 1
ATOM 717 C CA . ALA A 1 91 ? -12.648 -3.134 26.519 1.00 77.38 91 ALA A CA 1
ATOM 718 C C . ALA A 1 91 ? -13.114 -1.687 26.737 1.00 77.38 91 ALA A C 1
ATOM 720 O O . ALA A 1 91 ? -13.310 -0.953 25.773 1.00 77.38 91 ALA A O 1
ATOM 721 N N . GLU A 1 92 ? -13.205 -1.234 27.985 1.00 76.81 92 GLU A N 1
ATOM 722 C CA . GLU A 1 92 ? -13.584 0.133 28.348 1.00 76.81 92 GLU A CA 1
ATOM 723 C C . GLU A 1 92 ? -12.531 1.146 27.898 1.00 76.81 92 GLU A C 1
ATOM 725 O O . GLU A 1 92 ? -12.856 2.155 27.283 1.00 76.81 92 GLU A O 1
ATOM 730 N N . ARG A 1 93 ? -11.239 0.855 28.083 1.00 76.06 93 ARG A N 1
ATOM 731 C CA . ARG A 1 93 ? -10.170 1.681 27.505 1.00 76.06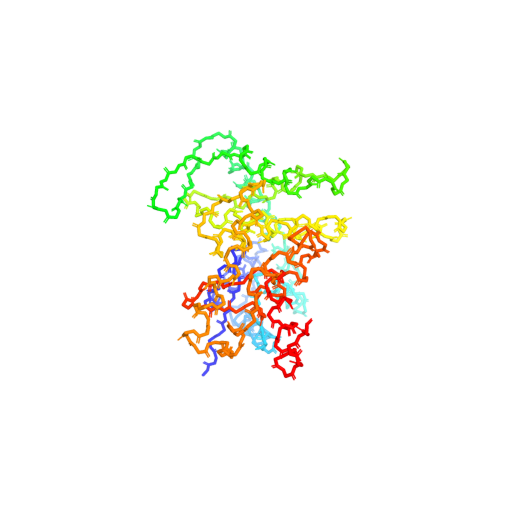 93 ARG A CA 1
ATOM 732 C C . ARG A 1 93 ? -10.158 1.609 25.980 1.00 76.06 93 ARG A C 1
ATOM 734 O O . ARG A 1 93 ? -9.714 2.565 25.354 1.00 76.06 93 ARG A O 1
ATOM 741 N N . GLY A 1 94 ? -10.614 0.504 25.391 1.00 68.94 94 GLY A N 1
ATOM 742 C CA . GLY A 1 94 ? -10.902 0.372 23.964 1.00 68.94 94 GLY A CA 1
ATOM 743 C C . GLY A 1 94 ? -11.946 1.390 23.530 1.00 68.94 94 GLY A C 1
ATOM 744 O O . GLY A 1 94 ? -11.642 2.208 22.670 1.00 68.94 94 GLY A O 1
ATOM 745 N N . LYS A 1 95 ? -13.085 1.432 24.226 1.00 72.44 95 LYS A N 1
ATOM 746 C CA . LYS A 1 95 ? -14.164 2.402 24.006 1.00 72.44 95 LYS A CA 1
ATOM 747 C C . LYS A 1 95 ? -13.733 3.842 24.258 1.00 72.44 95 LYS A C 1
ATOM 749 O O . LYS A 1 95 ? -13.965 4.680 23.411 1.00 72.44 95 LYS A O 1
ATOM 754 N N . VAL A 1 96 ? -13.020 4.152 25.342 1.00 66.69 96 VAL A N 1
ATOM 755 C CA . VAL A 1 96 ? -12.515 5.517 25.602 1.00 66.69 96 VAL A CA 1
ATOM 756 C C . VAL A 1 96 ? -11.519 5.956 24.526 1.00 66.69 96 VAL A C 1
ATOM 758 O O . VAL A 1 96 ? -11.496 7.125 24.147 1.00 66.69 96 VAL A O 1
ATOM 761 N N . ARG A 1 97 ? -10.689 5.036 24.012 1.00 64.25 97 ARG A N 1
ATOM 762 C CA . ARG A 1 97 ? -9.822 5.313 22.857 1.00 64.25 97 ARG A CA 1
ATOM 763 C C . ARG A 1 97 ? -10.645 5.522 21.598 1.00 64.25 97 ARG A C 1
ATOM 765 O O . ARG A 1 97 ? -10.344 6.448 20.866 1.00 64.25 97 ARG A O 1
ATOM 772 N N . GLU A 1 98 ? -11.670 4.716 21.372 1.00 57.16 98 GLU A N 1
ATOM 773 C CA . GLU A 1 98 ? -12.608 4.858 20.262 1.00 57.16 98 GLU A CA 1
ATOM 774 C C . GLU A 1 98 ? -13.394 6.173 20.347 1.00 57.16 98 GLU A C 1
ATOM 776 O O . GLU A 1 98 ? -13.539 6.848 19.347 1.00 57.16 98 GLU A O 1
ATOM 781 N N . GLU A 1 99 ? -13.786 6.628 21.534 1.00 57.03 99 GLU A N 1
ATOM 782 C CA . GLU A 1 99 ? -1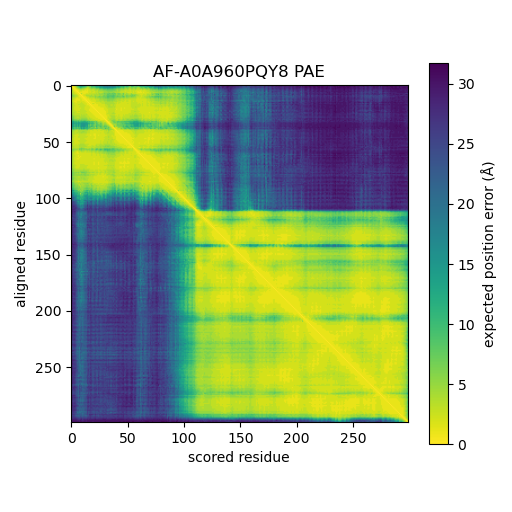4.457 7.906 21.793 1.00 57.03 99 GLU A CA 1
ATOM 783 C C . GLU A 1 99 ? -13.507 9.105 21.697 1.00 57.03 99 GLU A C 1
ATOM 785 O O . GLU A 1 99 ? -13.889 10.175 21.228 1.00 57.03 99 GLU A O 1
ATOM 790 N N . ALA A 1 100 ? -12.257 8.972 22.148 1.00 57.53 100 ALA A N 1
ATOM 791 C CA . ALA A 1 100 ? -11.216 9.975 21.923 1.00 57.53 100 ALA A CA 1
ATOM 792 C C . ALA A 1 100 ? -10.858 10.069 20.430 1.00 57.53 100 ALA A C 1
ATOM 794 O O . ALA A 1 100 ? -10.677 11.170 19.916 1.00 57.53 100 ALA A O 1
ATOM 795 N N . ARG A 1 101 ? -10.836 8.931 19.726 1.00 55.34 101 ARG A N 1
ATOM 796 C CA . ARG A 1 101 ? -10.659 8.822 18.273 1.00 55.34 101 ARG A CA 1
ATOM 797 C C . ARG A 1 101 ? -11.871 9.413 17.549 1.00 55.34 101 ARG A C 1
ATOM 799 O O . ARG A 1 101 ? -11.670 10.248 16.688 1.00 55.34 101 ARG A O 1
ATOM 806 N N . ASN A 1 102 ? -13.104 9.125 17.969 1.00 54.16 102 ASN A N 1
ATOM 807 C CA . ASN A 1 102 ? -14.356 9.703 17.447 1.00 54.16 102 ASN A CA 1
ATOM 808 C C . ASN A 1 102 ? -14.418 11.218 17.652 1.00 54.16 102 ASN A C 1
ATOM 810 O O . ASN A 1 102 ? -14.800 11.937 16.735 1.00 54.16 102 ASN A O 1
ATOM 814 N N . ARG A 1 103 ? -13.945 11.726 18.796 1.00 56.28 103 ARG A N 1
ATOM 815 C CA . ARG A 1 103 ? -13.750 13.169 19.016 1.00 56.28 103 ARG A CA 1
ATOM 816 C C . ARG A 1 103 ? -12.647 13.758 18.132 1.00 56.28 103 ARG A C 1
ATOM 818 O O . ARG A 1 103 ? -12.797 14.880 17.660 1.00 56.28 103 ARG A O 1
ATOM 825 N N . ALA A 1 104 ? -11.572 13.014 17.867 1.00 52.22 104 ALA A N 1
ATOM 826 C CA . ALA A 1 104 ? -10.536 13.408 16.910 1.00 52.22 104 ALA A CA 1
ATOM 827 C C . ALA A 1 104 ? -11.028 13.362 15.449 1.00 52.22 104 ALA A C 1
ATOM 829 O O . ALA A 1 104 ? -10.585 14.151 14.628 1.00 52.22 104 ALA A O 1
ATOM 830 N N . ILE A 1 105 ? -11.985 12.493 15.122 1.00 51.81 105 ILE A N 1
ATOM 831 C CA . ILE A 1 105 ? -12.654 12.417 13.815 1.00 51.81 105 ILE A CA 1
ATOM 832 C C . ILE A 1 105 ? -13.637 13.580 13.650 1.00 51.81 105 ILE A C 1
ATOM 834 O O . ILE A 1 105 ? -13.710 14.183 12.578 1.00 51.81 105 ILE A O 1
ATOM 838 N N . GLU A 1 106 ? -14.356 13.950 14.713 1.00 50.53 106 GLU A N 1
ATOM 839 C CA . GLU A 1 106 ? -15.169 15.168 14.743 1.00 50.53 106 GLU A CA 1
ATOM 840 C C . GLU A 1 106 ? -14.305 16.432 14.608 1.00 50.53 106 GLU A C 1
ATOM 842 O O . GLU A 1 106 ? -14.659 17.345 13.862 1.00 50.53 106 GLU A O 1
ATOM 847 N N . SER A 1 107 ? -13.132 16.473 15.252 1.00 48.72 107 SER A N 1
ATOM 848 C CA . SER A 1 107 ? -12.182 17.581 15.100 1.00 48.72 107 SER A CA 1
ATOM 849 C C . SER A 1 107 ? -11.451 17.569 13.748 1.00 48.72 107 SER A C 1
ATOM 851 O O . SER A 1 107 ? -11.149 18.639 13.221 1.00 48.72 107 SER A O 1
ATOM 853 N N . ALA A 1 108 ? -11.244 16.399 13.131 1.00 48.41 108 ALA A N 1
ATOM 854 C CA . ALA A 1 108 ? -10.739 16.243 11.763 1.00 48.41 108 ALA A CA 1
ATOM 855 C C . ALA A 1 108 ? -11.753 16.715 10.708 1.00 48.41 108 ALA A C 1
ATOM 857 O O . ALA A 1 108 ? -11.360 17.264 9.679 1.00 48.41 108 ALA A O 1
ATOM 858 N N . ARG A 1 109 ? -13.061 16.571 10.972 1.00 50.31 109 ARG A N 1
ATOM 859 C CA . ARG A 1 109 ? -14.124 17.226 10.186 1.00 50.31 109 ARG A CA 1
ATOM 860 C C . ARG A 1 109 ? -14.116 18.754 10.346 1.00 50.31 109 ARG A C 1
ATOM 862 O O . ARG A 1 109 ? -14.620 19.449 9.469 1.00 50.31 109 ARG A O 1
ATOM 869 N N . LEU A 1 110 ? -13.509 19.272 11.416 1.00 43.59 110 LEU A N 1
ATOM 870 C CA . LEU A 1 110 ? -13.414 20.692 11.768 1.00 43.59 110 LEU A CA 1
ATOM 871 C C . LEU A 1 110 ? -11.972 21.225 11.661 1.00 43.59 110 LEU A C 1
ATOM 873 O O . LEU A 1 110 ? -11.443 21.749 12.632 1.00 43.59 110 LEU A O 1
ATOM 877 N N . GLY A 1 111 ? -11.328 21.104 10.495 1.00 56.44 111 GLY A N 1
ATOM 878 C CA . GLY A 1 111 ? -10.261 22.003 10.005 1.00 56.44 111 GLY A CA 1
ATOM 879 C C . GLY A 1 111 ? -9.066 22.359 10.912 1.00 56.44 111 GLY A C 1
ATOM 880 O O . GLY A 1 111 ? -8.398 23.345 10.618 1.00 56.44 111 GLY A O 1
ATOM 881 N N . LYS A 1 112 ? -8.797 21.634 12.005 1.00 65.50 112 LYS A N 1
ATOM 882 C CA . LYS A 1 112 ? -7.745 21.981 12.986 1.00 65.50 112 LYS A CA 1
ATOM 883 C C . LYS A 1 112 ? -6.479 21.143 12.871 1.00 65.50 112 LYS A C 1
ATOM 885 O O . LYS A 1 112 ? -5.428 21.608 13.290 1.00 65.50 112 LYS A O 1
ATOM 890 N N . LEU A 1 113 ? -6.578 19.922 12.347 1.00 75.25 113 LEU A N 1
ATOM 891 C CA . LEU A 1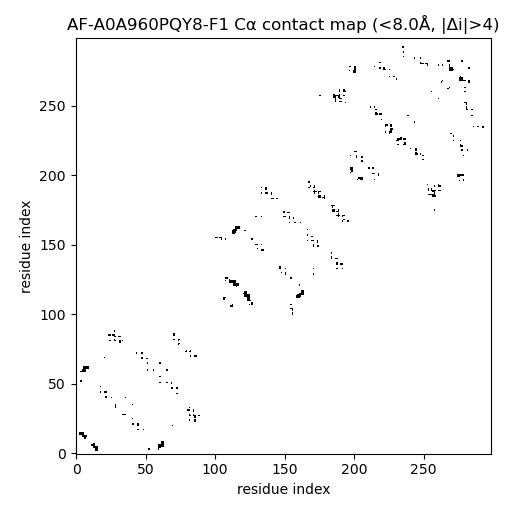 113 ? -5.412 19.059 12.181 1.00 75.25 113 LEU A CA 1
ATOM 892 C C . LEU A 1 113 ? -4.547 19.567 11.037 1.00 75.25 113 LEU A C 1
ATOM 894 O O . LEU A 1 113 ? -5.059 20.026 10.013 1.00 75.25 113 LEU A O 1
ATOM 898 N N . THR A 1 114 ? -3.242 19.438 11.203 1.00 77.75 114 THR A N 1
ATOM 899 C CA . THR A 1 114 ? -2.261 19.816 10.199 1.00 77.75 114 THR A CA 1
ATOM 900 C C . THR A 1 114 ? -1.511 18.609 9.639 1.00 77.75 114 THR A C 1
ATOM 902 O O . THR A 1 114 ? -1.467 17.533 10.229 1.00 77.75 114 THR A O 1
ATOM 905 N N . VAL A 1 115 ? -0.942 18.781 8.451 1.00 80.81 115 VAL A N 1
ATOM 906 C CA . VAL A 1 115 ? -0.202 17.779 7.688 1.00 80.81 115 VAL A CA 1
ATOM 907 C C . VAL A 1 115 ? 1.137 18.375 7.292 1.00 80.81 115 VAL A C 1
ATOM 909 O O . VAL A 1 115 ? 1.179 19.470 6.725 1.00 80.81 115 VAL A O 1
ATOM 912 N N . ARG A 1 116 ? 2.219 17.630 7.516 1.00 87.00 116 ARG A N 1
ATOM 913 C CA . ARG A 1 116 ? 3.572 18.015 7.111 1.00 87.00 116 ARG A CA 1
ATOM 914 C C . ARG A 1 116 ? 3.913 17.447 5.732 1.00 87.00 116 ARG A C 1
ATOM 916 O O . ARG A 1 116 ? 3.895 16.233 5.520 1.00 87.00 116 ARG A O 1
ATOM 923 N N . LYS A 1 117 ? 4.224 18.329 4.787 1.00 83.88 117 LYS A N 1
ATOM 924 C CA . LYS A 1 117 ? 4.677 18.006 3.428 1.00 83.88 117 LYS A CA 1
ATOM 925 C C . LYS A 1 117 ? 6.157 17.613 3.429 1.00 83.88 117 LYS A C 1
ATOM 927 O O . LYS A 1 117 ? 6.895 17.909 4.368 1.00 83.88 117 LYS A O 1
ATOM 932 N N . SER A 1 118 ? 6.601 16.960 2.356 1.00 81.12 118 SER A N 1
ATOM 933 C CA . SER A 1 118 ? 8.000 16.545 2.166 1.00 81.12 118 SER A CA 1
ATOM 934 C C . SER A 1 118 ? 8.987 17.715 2.089 1.00 81.12 118 SER A C 1
ATOM 936 O O . SER A 1 118 ? 10.162 17.538 2.384 1.00 81.12 118 SER A O 1
ATOM 938 N N . ASP A 1 119 ? 8.517 18.907 1.722 1.00 82.25 119 ASP A N 1
ATOM 939 C CA . ASP A 1 119 ? 9.298 20.149 1.686 1.00 82.25 119 ASP A CA 1
ATOM 940 C C . ASP A 1 119 ? 9.331 20.898 3.034 1.00 82.25 119 ASP A C 1
ATOM 942 O O . ASP A 1 119 ? 9.858 22.005 3.116 1.00 82.25 119 ASP A O 1
ATOM 946 N N . GLY A 1 120 ? 8.757 20.311 4.089 1.00 81.69 120 GLY A N 1
ATOM 947 C CA . GLY A 1 120 ? 8.695 20.893 5.428 1.00 81.69 120 GLY A CA 1
ATOM 948 C C . GLY A 1 120 ? 7.520 21.845 5.664 1.00 81.69 120 GLY A C 1
ATOM 949 O O . GLY A 1 120 ? 7.333 22.276 6.800 1.00 81.69 120 GLY A O 1
ATOM 950 N N . ARG A 1 121 ? 6.696 22.155 4.651 1.00 85.38 121 ARG A N 1
ATOM 951 C CA . ARG A 1 121 ? 5.496 22.987 4.840 1.00 85.38 121 ARG A CA 1
ATOM 952 C C . ARG A 1 121 ? 4.425 22.247 5.635 1.00 85.38 121 ARG A C 1
ATOM 954 O O . ARG A 1 121 ? 4.202 21.052 5.440 1.00 85.38 121 ARG A O 1
ATOM 961 N N . THR A 1 122 ? 3.694 22.993 6.453 1.00 81.44 122 THR A N 1
ATOM 962 C CA . THR A 1 122 ? 2.538 22.496 7.204 1.00 81.44 122 THR A CA 1
ATOM 963 C C . THR A 1 122 ? 1.254 23.061 6.602 1.00 81.44 122 THR A C 1
ATOM 965 O O . THR A 1 122 ? 1.162 24.256 6.326 1.00 81.44 122 THR A O 1
ATOM 968 N N . MET A 1 123 ? 0.266 22.203 6.358 1.00 82.00 123 MET A N 1
ATOM 969 C CA . MET A 1 123 ? -1.026 22.570 5.764 1.00 82.00 123 MET A CA 1
ATOM 970 C C . MET A 1 123 ? -2.173 21.975 6.568 1.00 82.00 123 MET A C 1
ATOM 972 O O . MET A 1 123 ? -1.992 20.953 7.215 1.00 82.00 123 MET A O 1
ATOM 976 N N . LEU A 1 124 ? -3.369 22.554 6.490 1.00 78.19 124 LEU A N 1
ATOM 977 C CA . LEU A 1 124 ? -4.546 21.942 7.105 1.00 78.19 124 LEU A CA 1
ATOM 978 C C . LEU A 1 124 ? -4.879 20.602 6.438 1.00 78.19 124 LEU A C 1
ATOM 980 O O . LEU A 1 124 ? -4.854 20.471 5.209 1.00 78.19 124 LEU A O 1
ATOM 984 N N . PHE A 1 125 ? -5.207 19.611 7.260 1.00 80.25 125 PHE A N 1
ATOM 985 C CA . PHE A 1 125 ? -5.726 18.334 6.804 1.00 80.25 125 PHE A CA 1
ATOM 986 C C . PHE A 1 125 ? -7.088 18.543 6.140 1.00 80.25 125 PHE A C 1
ATOM 988 O O . PHE A 1 125 ? -7.996 19.142 6.716 1.00 80.25 125 PHE A O 1
ATOM 995 N N . ASN A 1 126 ? -7.230 18.019 4.923 1.00 78.56 126 ASN A N 1
ATOM 996 C CA . ASN A 1 126 ? -8.475 18.048 4.173 1.00 78.56 126 ASN A CA 1
ATOM 997 C C . ASN A 1 126 ? -8.883 16.620 3.814 1.00 78.56 126 ASN A C 1
ATOM 999 O O . ASN A 1 126 ? -8.269 15.988 2.953 1.00 78.56 126 ASN A O 1
ATOM 1003 N N . VAL A 1 127 ? -9.952 16.139 4.449 1.00 81.06 127 VAL A N 1
ATOM 1004 C CA . VAL A 1 127 ? -10.507 14.804 4.195 1.00 81.06 127 VAL A CA 1
ATOM 1005 C C . VAL A 1 127 ? -10.948 14.613 2.742 1.00 81.06 127 VAL A C 1
ATOM 1007 O O . VAL A 1 127 ? -10.877 13.496 2.240 1.00 81.06 127 VAL A O 1
ATOM 1010 N N . LYS A 1 128 ? -11.331 15.686 2.032 1.00 79.69 128 LYS A N 1
ATOM 1011 C CA . LYS A 1 128 ? -11.737 15.592 0.622 1.00 79.69 128 LYS A CA 1
ATOM 1012 C C . LYS A 1 128 ? -10.617 15.054 -0.260 1.00 79.69 128 LYS A C 1
ATOM 1014 O O . LYS A 1 128 ? -10.881 14.212 -1.099 1.00 79.69 128 LYS A O 1
ATOM 1019 N N . HIS A 1 129 ? -9.366 15.445 -0.005 1.00 84.38 129 HIS A N 1
ATOM 1020 C CA . HIS A 1 129 ? -8.233 14.931 -0.779 1.00 84.38 129 HIS A CA 1
ATOM 1021 C C . HIS A 1 129 ? -8.014 13.424 -0.560 1.00 84.38 129 HIS A C 1
ATOM 1023 O O . HIS A 1 129 ? -7.578 12.726 -1.469 1.00 84.38 129 HIS A O 1
ATOM 1029 N N . VAL A 1 130 ? -8.305 12.917 0.645 1.00 87.81 130 VAL A N 1
ATOM 1030 C CA . VAL A 1 130 ? -8.231 11.478 0.951 1.00 87.81 130 VAL A CA 1
ATOM 1031 C C . VAL A 1 130 ? -9.346 10.726 0.225 1.00 87.81 130 VAL A C 1
ATOM 1033 O O . VAL A 1 130 ? -9.087 9.705 -0.406 1.00 87.81 130 VAL A O 1
ATOM 1036 N N . ASP A 1 131 ? -10.571 11.247 0.293 1.00 84.94 131 ASP A N 1
ATOM 1037 C CA . ASP A 1 131 ? -11.734 10.679 -0.392 1.00 84.94 131 ASP A CA 1
ATOM 1038 C C . ASP A 1 131 ? -11.535 10.644 -1.916 1.00 84.94 131 ASP A C 1
ATOM 1040 O O . ASP A 1 131 ? -11.684 9.592 -2.535 1.00 84.94 131 ASP A O 1
ATOM 1044 N N . GLU A 1 132 ? -11.093 11.753 -2.511 1.00 88.44 132 GLU A N 1
ATOM 1045 C CA . GLU A 1 132 ? -10.786 11.864 -3.942 1.00 88.44 132 GLU A CA 1
ATOM 1046 C C . GLU A 1 132 ? -9.704 10.867 -4.375 1.00 88.44 132 GLU A C 1
ATOM 1048 O O . GLU A 1 132 ? -9.878 10.181 -5.382 1.00 88.44 132 GLU A O 1
ATOM 1053 N N . ALA A 1 133 ? -8.618 10.729 -3.605 1.00 91.75 133 ALA A N 1
ATOM 1054 C CA . ALA A 1 133 ? -7.552 9.773 -3.907 1.00 91.75 133 ALA A CA 1
ATOM 1055 C C . ALA A 1 133 ? -8.051 8.319 -3.870 1.00 91.75 133 ALA A C 1
ATOM 1057 O O . ALA A 1 133 ? -7.775 7.547 -4.791 1.00 91.75 133 ALA A O 1
ATOM 1058 N N . ILE A 1 134 ? -8.826 7.950 -2.843 1.00 94.62 134 ILE A N 1
ATOM 1059 C CA . ILE A 1 134 ? -9.399 6.603 -2.712 1.00 94.62 134 ILE A CA 1
ATOM 1060 C C . ILE A 1 134 ? -10.370 6.316 -3.860 1.00 94.62 134 ILE A C 1
ATOM 1062 O O . ILE A 1 134 ? -10.263 5.268 -4.499 1.00 94.62 134 ILE A O 1
ATOM 1066 N N . ARG A 1 135 ? -11.284 7.243 -4.167 1.00 92.75 135 ARG A N 1
ATOM 1067 C CA . ARG A 1 135 ? -12.254 7.083 -5.263 1.00 92.75 135 ARG A CA 1
ATOM 1068 C C . ARG A 1 135 ? -11.573 6.999 -6.622 1.00 92.75 135 ARG A C 1
ATOM 1070 O O . ARG A 1 135 ? -11.947 6.154 -7.431 1.00 92.75 135 ARG A O 1
ATOM 1077 N N . HIS A 1 136 ? -10.545 7.812 -6.854 1.00 92.44 136 HIS A N 1
ATOM 1078 C CA . HIS A 1 136 ? -9.755 7.752 -8.079 1.00 92.44 136 HIS A CA 1
ATOM 1079 C C . HIS A 1 136 ? -9.083 6.380 -8.248 1.00 92.44 136 HIS A C 1
ATOM 1081 O O . HIS A 1 136 ? -9.208 5.758 -9.300 1.00 92.44 136 HIS A O 1
ATOM 1087 N N . SER A 1 137 ? -8.434 5.853 -7.202 1.00 95.06 137 SER A N 1
ATOM 1088 C CA . SER A 1 137 ? -7.827 4.513 -7.243 1.00 95.06 137 SER A CA 1
ATOM 1089 C C . SER A 1 137 ? -8.856 3.378 -7.355 1.00 95.06 137 SER A C 1
ATOM 1091 O O . SER A 1 137 ? -8.551 2.328 -7.928 1.00 95.06 137 SER A O 1
ATOM 1093 N N . ALA A 1 138 ? -10.077 3.579 -6.858 1.00 94.81 138 ALA A N 1
ATOM 1094 C CA . ALA A 1 138 ? -11.160 2.598 -6.917 1.00 94.81 138 ALA A CA 1
ATOM 1095 C C . ALA A 1 138 ? -11.878 2.520 -8.275 1.00 94.81 138 ALA A C 1
ATOM 1097 O O . ALA A 1 138 ? -12.689 1.617 -8.481 1.00 94.81 138 ALA A O 1
ATOM 1098 N N . HIS A 1 139 ? -11.593 3.431 -9.210 1.00 91.50 139 HIS A N 1
ATOM 1099 C CA . HIS A 1 139 ? -12.279 3.485 -10.499 1.00 91.50 139 HIS A CA 1
ATOM 1100 C C . HIS A 1 139 ? -12.261 2.124 -11.224 1.00 91.50 139 HIS A C 1
ATOM 1102 O O . HIS A 1 139 ? -11.201 1.540 -11.468 1.00 91.50 139 HIS A O 1
ATOM 1108 N N . GLY A 1 140 ? -13.442 1.607 -11.574 1.00 89.56 140 GLY A N 1
ATOM 1109 C CA . GLY A 1 140 ? -13.597 0.323 -12.267 1.00 89.56 140 GLY A CA 1
ATOM 1110 C C . GLY A 1 140 ? -13.430 -0.933 -11.399 1.00 89.56 140 GLY A C 1
ATOM 1111 O O . GLY A 1 140 ? -13.296 -2.014 -11.962 1.00 89.56 140 GLY A O 1
ATOM 1112 N N . LEU A 1 141 ? -13.423 -0.825 -10.062 1.00 90.12 141 LEU A N 1
ATOM 1113 C CA . LEU A 1 141 ? -13.404 -1.983 -9.146 1.00 90.12 141 LEU A CA 1
ATOM 1114 C C . LEU A 1 141 ? -14.800 -2.478 -8.720 1.00 90.12 141 LEU A C 1
ATOM 1116 O O . LEU A 1 141 ? -14.889 -3.455 -7.985 1.00 90.12 141 LEU A O 1
ATOM 1120 N N . GLY A 1 142 ? -15.869 -1.831 -9.198 1.00 78.38 142 GLY A N 1
ATOM 1121 C CA . GLY A 1 142 ? -17.265 -2.127 -8.852 1.00 78.38 142 GLY A CA 1
ATOM 1122 C C . GLY A 1 142 ? -17.949 -0.944 -8.163 1.00 78.38 142 GLY A C 1
ATOM 1123 O O . GLY A 1 142 ? -17.328 -0.248 -7.363 1.00 78.38 142 GLY A O 1
ATOM 1124 N N . GLU A 1 143 ? -19.219 -0.692 -8.496 1.00 71.56 143 GLU A N 1
ATOM 1125 C CA . GLU A 1 143 ? -19.978 0.461 -7.978 1.00 71.56 143 GLU A CA 1
ATOM 1126 C C . GLU A 1 143 ? -20.397 0.296 -6.506 1.00 71.56 143 GLU A C 1
ATOM 1128 O O . GLU A 1 143 ? -20.533 1.288 -5.794 1.00 71.56 143 GLU A O 1
ATOM 1133 N N . ASP A 1 144 ? -20.511 -0.946 -6.026 1.00 77.75 144 ASP A N 1
ATOM 1134 C CA . ASP A 1 144 ? -20.966 -1.269 -4.665 1.00 77.75 144 ASP A CA 1
ATOM 1135 C C . ASP A 1 144 ? -19.837 -1.311 -3.618 1.00 77.75 144 ASP A C 1
ATOM 1137 O O . ASP A 1 144 ? -20.082 -1.574 -2.436 1.00 77.75 144 ASP A O 1
ATOM 1141 N N . LEU A 1 145 ? -18.585 -1.055 -4.019 1.00 86.81 145 LEU A N 1
ATOM 1142 C CA . LEU A 1 145 ? -17.455 -1.089 -3.095 1.00 86.81 145 LEU A CA 1
ATOM 1143 C C . LEU A 1 145 ? -17.605 0.029 -2.055 1.00 86.81 145 LEU A C 1
ATOM 1145 O O . LEU A 1 145 ? -17.581 1.217 -2.378 1.00 86.81 145 LEU A O 1
ATOM 1149 N N . ALA A 1 146 ? -17.728 -0.337 -0.780 1.00 87.62 146 ALA A N 1
ATOM 1150 C CA . ALA A 1 146 ? -17.999 0.617 0.289 1.00 87.62 146 ALA A CA 1
ATOM 1151 C C . ALA A 1 146 ? -16.749 1.454 0.634 1.00 87.62 146 ALA A C 1
ATOM 1153 O O . ALA A 1 146 ? -16.049 1.182 1.607 1.00 87.62 146 ALA A O 1
ATOM 1154 N N . LEU A 1 147 ? -16.435 2.481 -0.157 1.00 89.56 147 LEU A N 1
ATOM 1155 C CA . LEU A 1 147 ? -15.227 3.304 0.014 1.00 89.56 147 LEU A CA 1
ATOM 1156 C C . LEU A 1 147 ? -15.256 4.167 1.279 1.00 89.56 147 LEU A C 1
ATOM 1158 O O . LEU A 1 147 ? -14.216 4.404 1.894 1.00 89.56 147 LEU A O 1
ATOM 1162 N N . ASP A 1 148 ? -16.444 4.569 1.729 1.00 84.44 148 ASP A N 1
ATOM 1163 C CA . ASP A 1 148 ? -16.607 5.400 2.925 1.00 84.44 148 ASP A CA 1
ATOM 1164 C C . ASP A 1 148 ? -16.071 4.711 4.189 1.00 84.44 148 ASP A C 1
ATOM 1166 O O . ASP A 1 148 ? -15.631 5.380 5.127 1.00 84.44 148 ASP A O 1
ATOM 1170 N N . VAL A 1 149 ? -16.072 3.371 4.236 1.00 85.69 149 VAL A N 1
ATOM 1171 C CA . VAL A 1 149 ? -15.502 2.632 5.375 1.00 85.69 149 VAL A CA 1
ATOM 1172 C C . VAL A 1 149 ? -13.979 2.752 5.409 1.00 85.69 149 VAL A C 1
ATOM 1174 O O . VAL A 1 149 ? -13.414 2.896 6.491 1.00 85.69 149 VAL A O 1
ATOM 1177 N N . VAL A 1 150 ? -13.335 2.784 4.237 1.00 89.88 150 VAL A N 1
ATOM 1178 C CA . VAL A 1 150 ? -11.890 2.998 4.089 1.00 89.88 150 VAL A CA 1
ATOM 1179 C C . VAL A 1 150 ? -11.544 4.432 4.464 1.00 89.88 150 VAL A C 1
ATOM 1181 O O . VAL A 1 150 ? -10.659 4.644 5.284 1.00 89.88 150 VAL A O 1
ATOM 1184 N N . VAL A 1 151 ? -12.276 5.418 3.930 1.00 85.81 151 VAL A N 1
ATOM 1185 C CA . VAL A 1 151 ? -12.066 6.843 4.244 1.00 85.81 151 VAL A CA 1
ATOM 1186 C C . VAL A 1 151 ? -12.171 7.082 5.747 1.00 85.81 151 VAL A C 1
ATOM 1188 O O . VAL A 1 151 ? -11.299 7.733 6.325 1.00 85.81 151 VAL A O 1
ATOM 1191 N N . ARG A 1 152 ? -13.197 6.516 6.400 1.00 82.25 152 ARG A N 1
ATOM 1192 C CA . ARG A 1 152 ? -13.316 6.565 7.862 1.00 82.25 152 ARG A CA 1
ATOM 1193 C C . ARG A 1 152 ? -12.084 5.969 8.526 1.00 82.25 152 ARG A C 1
ATOM 1195 O O . ARG A 1 152 ? -11.450 6.674 9.303 1.00 82.25 152 ARG A O 1
ATOM 1202 N N . GLU A 1 153 ? -11.686 4.747 8.181 1.00 83.62 153 GLU A N 1
ATOM 1203 C CA . GLU A 1 153 ? -10.513 4.121 8.802 1.00 83.62 153 GLU A CA 1
ATOM 1204 C C . GLU A 1 153 ? -9.224 4.937 8.595 1.00 83.62 153 GLU A C 1
ATOM 1206 O O . GLU A 1 153 ? -8.410 5.046 9.510 1.00 83.62 153 GLU A O 1
ATOM 1211 N N . VAL A 1 154 ? -9.043 5.601 7.452 1.00 85.62 154 VAL A N 1
ATOM 1212 C CA . VAL A 1 154 ? -7.899 6.503 7.238 1.00 85.62 154 VAL A CA 1
ATOM 1213 C C . VAL A 1 154 ? -7.958 7.699 8.178 1.00 85.62 154 VAL A C 1
ATOM 1215 O O . VAL A 1 154 ? -6.994 7.946 8.899 1.00 85.62 154 VAL A O 1
ATOM 1218 N N . VAL A 1 155 ? -9.087 8.413 8.220 1.00 81.94 155 VAL A N 1
ATOM 1219 C CA . VAL A 1 155 ? -9.279 9.577 9.105 1.00 81.94 155 VAL A CA 1
ATOM 1220 C C . VAL A 1 155 ? -9.084 9.186 10.567 1.00 81.94 155 VAL A C 1
ATOM 1222 O O . VAL A 1 155 ? -8.488 9.936 11.334 1.00 81.94 155 VAL A O 1
ATOM 1225 N N . HIS A 1 156 ? -9.514 7.983 10.945 1.00 78.38 156 HIS A N 1
ATOM 1226 C CA . HIS A 1 156 ? -9.325 7.445 12.284 1.00 78.38 156 HIS A CA 1
ATOM 1227 C C . HIS A 1 156 ? -7.834 7.291 12.664 1.00 78.38 156 HIS A C 1
ATOM 1229 O O . HIS A 1 156 ? -7.510 7.238 13.851 1.00 78.38 156 HIS A O 1
ATOM 1235 N N . ASN A 1 157 ? -6.923 7.183 11.694 1.00 77.50 157 ASN A N 1
ATOM 1236 C CA . ASN A 1 157 ? -5.475 7.054 11.903 1.00 77.50 157 ASN A CA 1
ATOM 1237 C C . ASN A 1 157 ? -4.699 8.370 11.693 1.00 77.50 157 ASN A C 1
ATOM 1239 O O . ASN A 1 157 ? -3.474 8.383 11.829 1.00 77.50 157 ASN A O 1
ATOM 1243 N N . VAL A 1 158 ? -5.385 9.477 11.389 1.00 78.94 158 VAL A N 1
ATOM 1244 C CA . VAL A 1 158 ? -4.774 10.807 11.241 1.00 78.94 158 VAL A CA 1
ATOM 1245 C C . VAL A 1 158 ? -4.577 11.459 12.613 1.00 78.94 158 VAL A C 1
ATOM 124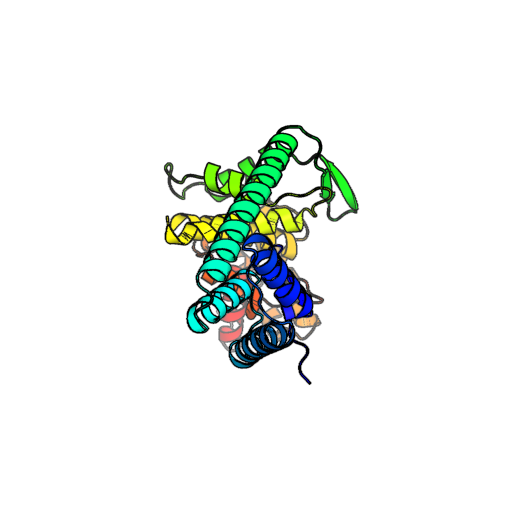7 O O . VAL A 1 158 ? -5.466 11.449 13.461 1.00 78.94 158 VAL A O 1
ATOM 1250 N N . TYR A 1 159 ? -3.404 12.054 12.821 1.00 80.12 159 TYR A N 1
ATOM 1251 C CA . TYR A 1 159 ? -3.040 12.839 14.002 1.00 80.12 159 TYR A CA 1
ATOM 1252 C C . TYR A 1 159 ? -2.443 14.187 13.569 1.00 80.12 159 TYR A C 1
ATOM 1254 O O . TYR A 1 159 ? -2.170 14.389 12.386 1.00 80.12 159 TYR A O 1
ATOM 1262 N N . ASP A 1 160 ? -2.287 15.129 14.500 1.00 80.06 160 ASP A N 1
ATOM 1263 C CA . ASP A 1 160 ? -1.762 16.460 14.171 1.00 80.06 160 ASP A CA 1
ATOM 1264 C C . ASP A 1 160 ? -0.299 16.401 13.704 1.00 80.06 160 ASP A C 1
ATOM 1266 O O . ASP A 1 160 ? 0.476 15.563 14.166 1.00 80.06 160 ASP A O 1
ATOM 1270 N N . GLU A 1 161 ? 0.059 17.263 12.755 1.00 82.81 161 GLU A N 1
ATOM 1271 C CA . GLU A 1 161 ? 1.352 17.277 12.057 1.00 82.81 161 GLU A CA 1
ATOM 1272 C C . GLU A 1 161 ? 1.733 15.946 11.376 1.00 82.81 161 GLU A C 1
ATOM 1274 O O . GLU A 1 161 ? 2.916 15.670 11.133 1.00 82.81 161 GLU A O 1
ATOM 1279 N N . ILE A 1 162 ? 0.750 15.105 11.027 1.00 83.88 162 ILE A N 1
ATOM 1280 C CA . ILE A 1 162 ? 1.016 13.836 10.341 1.00 83.88 162 ILE A CA 1
ATOM 1281 C C . ILE A 1 162 ? 1.794 14.082 9.030 1.00 83.88 162 ILE A C 1
ATOM 1283 O O . ILE A 1 162 ? 1.429 14.954 8.235 1.00 83.88 162 ILE A O 1
ATOM 1287 N N . PRO A 1 163 ? 2.870 13.330 8.753 1.00 89.00 163 PRO A N 1
ATOM 1288 C CA . PRO A 1 163 ? 3.561 13.425 7.472 1.00 89.00 163 PRO A CA 1
ATOM 1289 C C . PRO A 1 163 ? 2.692 12.934 6.305 1.00 89.00 163 PRO A C 1
ATOM 1291 O O . PRO A 1 163 ? 1.973 11.941 6.431 1.00 89.00 163 PRO A O 1
ATOM 1294 N N . THR A 1 164 ? 2.785 13.575 5.135 1.00 86.19 164 THR A N 1
ATOM 1295 C CA . THR A 1 164 ? 2.006 13.151 3.953 1.00 86.19 164 THR A CA 1
ATOM 1296 C C . THR A 1 164 ? 2.245 11.699 3.533 1.00 86.19 164 THR A C 1
ATOM 1298 O O . THR A 1 164 ? 1.303 11.035 3.107 1.00 86.19 164 THR A O 1
ATOM 1301 N N . ASP A 1 165 ? 3.463 11.175 3.686 1.00 85.62 165 ASP A N 1
ATOM 1302 C CA . ASP A 1 165 ? 3.783 9.770 3.402 1.00 85.62 165 ASP A CA 1
ATOM 1303 C C . ASP A 1 165 ? 3.030 8.803 4.331 1.00 85.62 165 ASP A C 1
ATOM 1305 O O . ASP A 1 165 ? 2.616 7.723 3.901 1.00 85.62 165 ASP A O 1
ATOM 1309 N N . ARG A 1 166 ? 2.775 9.212 5.582 1.00 86.56 166 ARG A N 1
ATOM 1310 C CA . ARG A 1 166 ? 1.997 8.430 6.551 1.00 86.56 166 ARG A CA 1
ATOM 1311 C C . ARG A 1 166 ? 0.514 8.404 6.215 1.00 86.56 166 ARG A C 1
ATOM 1313 O O . ARG A 1 166 ? -0.115 7.377 6.447 1.00 86.56 166 ARG A O 1
ATOM 1320 N N . ILE A 1 167 ? -0.024 9.463 5.610 1.00 88.38 167 ILE A N 1
ATOM 1321 C CA . ILE A 1 167 ? -1.399 9.457 5.084 1.00 88.38 167 ILE A CA 1
ATOM 1322 C C . ILE A 1 167 ? -1.514 8.447 3.938 1.00 88.38 167 ILE A C 1
ATOM 1324 O O . ILE A 1 167 ? -2.422 7.618 3.950 1.00 88.38 167 ILE A O 1
ATOM 1328 N N . SER A 1 168 ? -0.570 8.448 2.990 1.00 89.69 168 SER A N 1
ATOM 1329 C CA . SER A 1 168 ? -0.548 7.455 1.906 1.00 89.69 168 SER A CA 1
ATOM 1330 C C . SER A 1 168 ? -0.460 6.026 2.438 1.00 89.69 168 SER A C 1
ATOM 1332 O O . SER A 1 168 ? -1.217 5.158 2.004 1.00 89.69 168 SER A O 1
ATOM 1334 N N . GLN A 1 169 ? 0.402 5.784 3.429 1.00 88.50 169 GLN A N 1
ATOM 1335 C CA . GLN A 1 169 ? 0.496 4.480 4.085 1.00 88.50 169 GLN A CA 1
ATOM 1336 C C . GLN A 1 169 ? -0.815 4.089 4.784 1.00 88.50 169 GLN A C 1
ATOM 1338 O O . GLN A 1 169 ? -1.231 2.935 4.694 1.00 88.50 169 GLN A O 1
ATOM 1343 N N . ALA A 1 170 ? -1.482 5.034 5.452 1.00 87.50 170 ALA A N 1
ATOM 1344 C CA . ALA A 1 170 ? -2.764 4.788 6.102 1.00 87.50 170 ALA A CA 1
ATOM 1345 C C . ALA A 1 170 ? -3.849 4.394 5.090 1.00 87.50 170 ALA A C 1
ATOM 1347 O O . ALA A 1 170 ? -4.586 3.451 5.356 1.00 87.50 170 ALA A O 1
ATOM 1348 N N . MET A 1 171 ? -3.911 5.035 3.915 1.00 93.56 171 MET A N 1
ATOM 1349 C CA . MET A 1 171 ? -4.844 4.652 2.840 1.00 93.56 171 MET A CA 1
ATOM 1350 C C . MET A 1 171 ? -4.624 3.211 2.366 1.00 93.56 171 MET A C 1
ATOM 1352 O O . MET A 1 171 ? -5.588 2.459 2.204 1.00 93.56 171 MET A O 1
ATOM 1356 N N . ILE A 1 172 ? -3.362 2.809 2.187 1.00 93.94 172 ILE A N 1
ATOM 1357 C CA . ILE A 1 172 ? -2.992 1.453 1.759 1.00 93.94 172 ILE A CA 1
ATOM 1358 C C . ILE A 1 172 ? -3.399 0.424 2.820 1.00 93.94 172 ILE A C 1
ATOM 1360 O O . ILE A 1 172 ? -4.084 -0.545 2.500 1.00 93.94 172 ILE A O 1
ATOM 1364 N N . LEU A 1 173 ? -3.015 0.645 4.082 1.00 87.88 173 LEU A N 1
ATOM 1365 C CA . LEU A 1 173 ? -3.293 -0.291 5.177 1.00 87.88 173 LEU A CA 1
ATOM 1366 C C . LEU A 1 173 ? -4.787 -0.379 5.499 1.00 87.88 173 LEU A C 1
ATOM 1368 O O . LEU A 1 173 ? -5.294 -1.477 5.715 1.00 87.88 173 LEU A O 1
ATOM 1372 N N . ALA A 1 174 ? -5.496 0.753 5.483 1.00 88.81 174 ALA A N 1
ATOM 1373 C CA . ALA A 1 174 ? -6.943 0.780 5.652 1.00 88.81 174 ALA A CA 1
ATOM 1374 C C . ALA A 1 174 ? -7.628 -0.045 4.562 1.00 88.81 174 ALA A C 1
ATOM 1376 O O . ALA A 1 174 ? -8.476 -0.867 4.876 1.00 88.81 174 ALA A O 1
ATOM 1377 N N . SER A 1 175 ? -7.222 0.116 3.299 1.00 93.12 175 SER A N 1
ATOM 1378 C CA . SER A 1 175 ? -7.768 -0.678 2.192 1.00 93.12 175 SER A CA 1
ATOM 1379 C C . SER A 1 175 ? -7.447 -2.167 2.363 1.00 93.12 175 SER A C 1
ATOM 1381 O O . SER A 1 175 ? -8.338 -3.005 2.261 1.00 93.12 175 SER A O 1
ATOM 1383 N N . ALA A 1 176 ? -6.201 -2.508 2.705 1.00 89.75 176 ALA A N 1
ATOM 1384 C CA . ALA A 1 176 ? -5.772 -3.893 2.892 1.00 89.75 176 ALA A CA 1
ATOM 1385 C C . ALA A 1 176 ? -6.535 -4.619 4.018 1.00 89.75 176 ALA A C 1
ATOM 1387 O O . ALA A 1 176 ? -6.821 -5.809 3.901 1.00 89.75 176 ALA A O 1
ATOM 1388 N N . ALA A 1 177 ? -6.925 -3.905 5.078 1.00 89.31 177 ALA A N 1
ATOM 1389 C CA . ALA A 1 177 ? -7.685 -4.467 6.194 1.00 89.31 177 ALA A CA 1
ATOM 1390 C C . ALA A 1 177 ? -9.095 -4.960 5.808 1.00 89.31 177 ALA A C 1
ATOM 1392 O O . ALA A 1 177 ? -9.691 -5.740 6.550 1.00 89.31 177 ALA A O 1
ATOM 1393 N N . PHE A 1 178 ? -9.638 -4.532 4.662 1.00 90.12 178 PHE A N 1
ATOM 1394 C CA . PHE A 1 178 ? -10.959 -4.953 4.185 1.00 90.12 178 PHE A CA 1
ATOM 1395 C C . PHE A 1 178 ? -10.913 -6.043 3.101 1.00 90.12 178 PHE A C 1
ATOM 1397 O O . PHE A 1 178 ? -11.974 -6.472 2.651 1.00 90.12 178 PHE A O 1
ATOM 1404 N N . ILE A 1 179 ? -9.730 -6.556 2.730 1.00 90.75 179 ILE A N 1
ATOM 1405 C CA . ILE A 1 179 ? -9.571 -7.605 1.699 1.00 90.75 179 ILE A CA 1
ATOM 1406 C C . ILE A 1 179 ? -10.386 -8.863 2.020 1.00 90.75 179 ILE A C 1
ATOM 1408 O O . ILE A 1 179 ? -10.986 -9.451 1.127 1.00 90.75 179 ILE A O 1
ATOM 1412 N N . GLU A 1 180 ? -10.445 -9.264 3.292 1.00 85.75 180 GLU A N 1
ATOM 1413 C CA . GLU A 1 180 ? -11.224 -10.438 3.710 1.00 85.75 180 GLU A CA 1
ATOM 1414 C C . GLU A 1 180 ? -12.738 -10.250 3.533 1.00 85.75 180 GLU A C 1
ATOM 1416 O O . GLU A 1 180 ? -13.474 -11.233 3.478 1.00 85.75 180 GLU A O 1
ATOM 1421 N N . ARG A 1 181 ? -13.216 -9.000 3.449 1.00 87.69 181 ARG A N 1
ATOM 1422 C CA . ARG A 1 181 ? -14.635 -8.694 3.216 1.00 87.69 181 ARG A CA 1
ATOM 1423 C C . ARG A 1 181 ? -14.974 -8.653 1.734 1.00 87.69 181 ARG A C 1
ATOM 1425 O O . ARG A 1 181 ? -16.030 -9.142 1.353 1.00 87.69 181 ARG A O 1
ATOM 1432 N N . ASP A 1 182 ? -14.098 -8.055 0.931 1.00 90.69 182 ASP A N 1
ATOM 1433 C CA . ASP A 1 182 ? -14.245 -7.979 -0.520 1.00 90.69 182 ASP A CA 1
ATOM 1434 C C . ASP A 1 182 ? -12.856 -7.979 -1.197 1.00 90.69 182 ASP A C 1
ATOM 1436 O O . ASP A 1 182 ? -12.046 -7.076 -0.941 1.00 90.69 182 ASP A O 1
ATOM 1440 N N . PRO A 1 183 ? -12.564 -8.945 -2.090 1.00 91.50 183 PRO A N 1
ATOM 1441 C CA . PRO A 1 183 ? -11.314 -8.990 -2.848 1.00 91.50 183 PRO A CA 1
ATOM 1442 C C . PRO A 1 183 ? -10.998 -7.712 -3.641 1.00 91.50 183 PRO A C 1
ATOM 1444 O O . PR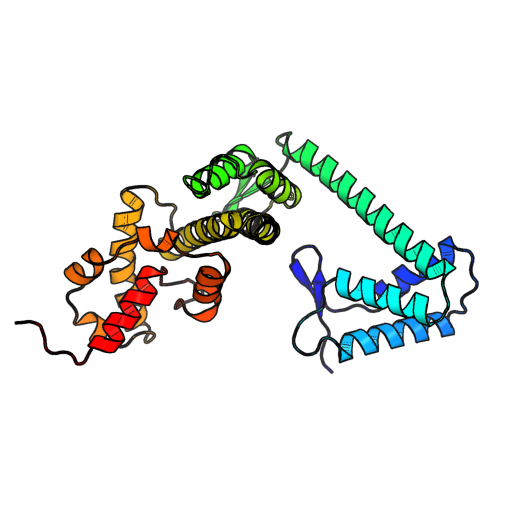O A 1 183 ? -9.821 -7.433 -3.893 1.00 91.50 183 PRO A O 1
ATOM 1447 N N . ALA A 1 184 ? -12.000 -6.909 -4.014 1.00 95.31 184 ALA A N 1
ATOM 1448 C CA . ALA A 1 184 ? -11.819 -5.631 -4.703 1.00 95.31 184 ALA A CA 1
ATOM 1449 C C . ALA A 1 184 ? -10.929 -4.656 -3.909 1.00 95.31 184 ALA A C 1
ATOM 1451 O O . ALA A 1 184 ? -10.126 -3.922 -4.497 1.00 95.31 184 ALA A O 1
ATOM 1452 N N . TYR A 1 185 ? -10.965 -4.709 -2.573 1.00 96.12 185 TYR A N 1
ATOM 1453 C CA . TYR A 1 185 ? -10.063 -3.922 -1.728 1.00 96.12 185 TYR A CA 1
ATOM 1454 C C . TYR A 1 185 ? -8.585 -4.294 -1.919 1.00 96.12 185 TYR A C 1
ATOM 1456 O O . TYR A 1 185 ? -7.708 -3.450 -1.720 1.00 96.12 185 TYR A O 1
ATOM 1464 N N . GLY A 1 186 ? -8.293 -5.519 -2.366 1.00 96.50 186 GLY A N 1
ATOM 1465 C CA . GLY A 1 186 ? -6.938 -5.960 -2.693 1.00 96.50 186 GLY A CA 1
ATOM 1466 C C . GLY A 1 186 ? -6.366 -5.217 -3.897 1.00 96.50 186 GLY A C 1
ATOM 1467 O O . GLY A 1 186 ? -5.188 -4.856 -3.888 1.00 96.50 186 GLY A O 1
ATOM 1468 N N . TYR A 1 187 ? -7.199 -4.925 -4.895 1.00 97.81 187 TYR A N 1
ATOM 1469 C CA . TYR A 1 187 ? -6.821 -4.082 -6.030 1.00 97.81 187 TYR A CA 1
ATOM 1470 C C . TYR A 1 187 ? -6.746 -2.604 -5.637 1.00 97.81 187 TYR A C 1
ATOM 1472 O O . TYR A 1 187 ? -5.827 -1.910 -6.066 1.00 97.81 187 TYR A O 1
ATOM 1480 N N . LEU A 1 188 ? -7.652 -2.116 -4.782 1.00 98.06 188 LEU A N 1
ATOM 1481 C CA . LEU A 1 188 ? -7.590 -0.740 -4.275 1.00 98.06 188 LEU A CA 1
ATOM 1482 C C . LEU A 1 188 ? -6.274 -0.477 -3.527 1.00 98.06 188 LEU A C 1
ATOM 1484 O O . LEU A 1 188 ? -5.559 0.475 -3.841 1.00 98.06 188 LEU A O 1
ATOM 1488 N N . ALA A 1 189 ? -5.923 -1.350 -2.579 1.00 97.62 189 ALA A N 1
ATOM 1489 C CA . ALA A 1 189 ? -4.674 -1.260 -1.830 1.00 97.62 189 ALA A CA 1
ATOM 1490 C C . ALA A 1 189 ? -3.448 -1.350 -2.756 1.00 97.62 189 ALA A C 1
ATOM 1492 O O . ALA A 1 189 ? -2.492 -0.590 -2.582 1.00 97.62 189 ALA A O 1
ATOM 1493 N N . ALA A 1 190 ? -3.490 -2.220 -3.773 1.00 98.00 190 ALA A N 1
ATOM 1494 C CA . ALA A 1 190 ? -2.433 -2.318 -4.777 1.00 98.00 190 ALA A CA 1
ATOM 1495 C C . ALA A 1 190 ? -2.257 -1.020 -5.572 1.00 98.00 190 ALA A C 1
ATOM 1497 O O . ALA A 1 190 ? -1.133 -0.553 -5.733 1.00 98.00 190 ALA A O 1
ATOM 1498 N N . ARG A 1 191 ? -3.351 -0.402 -6.027 1.00 97.56 191 ARG A N 1
ATOM 1499 C CA . ARG A 1 191 ? -3.322 0.844 -6.809 1.00 97.56 191 ARG A CA 1
ATOM 1500 C C . ARG A 1 191 ? -2.853 2.043 -5.988 1.00 97.56 191 ARG A C 1
ATOM 1502 O O . ARG A 1 191 ? -2.100 2.869 -6.496 1.00 97.56 191 ARG A O 1
ATOM 1509 N N . LEU A 1 192 ? -3.228 2.112 -4.711 1.00 97.19 192 LEU A N 1
ATOM 1510 C CA . LEU A 1 192 ? -2.709 3.125 -3.787 1.00 97.19 192 LEU A CA 1
ATOM 1511 C C . LEU A 1 192 ? -1.200 2.948 -3.548 1.00 97.19 192 LEU A C 1
ATOM 1513 O O . LEU A 1 192 ? -0.454 3.931 -3.561 1.00 97.19 192 LEU A O 1
ATOM 1517 N N . LEU A 1 193 ? -0.732 1.703 -3.379 1.00 96.88 193 LEU A N 1
ATOM 1518 C CA . LEU A 1 193 ? 0.700 1.409 -3.271 1.00 96.88 193 LEU A CA 1
ATOM 1519 C C . LEU A 1 193 ? 1.442 1.742 -4.570 1.00 96.88 193 LEU A C 1
ATOM 1521 O O . LEU A 1 193 ? 2.516 2.338 -4.513 1.00 96.88 193 LEU A O 1
ATOM 1525 N N . LEU A 1 194 ? 0.857 1.417 -5.723 1.00 96.69 194 LEU A N 1
ATOM 1526 C CA . LEU A 1 194 ? 1.399 1.759 -7.034 1.00 96.69 194 LEU A CA 1
ATOM 1527 C C . LEU A 1 194 ? 1.551 3.275 -7.186 1.00 96.69 194 LEU A C 1
ATOM 1529 O O . LEU A 1 194 ? 2.617 3.728 -7.578 1.00 96.69 194 LEU A O 1
ATOM 1533 N N . GLY A 1 195 ? 0.544 4.069 -6.811 1.00 94.88 195 GLY A N 1
ATOM 1534 C CA . GLY A 1 195 ? 0.634 5.533 -6.849 1.00 94.88 195 GLY A CA 1
ATOM 1535 C C . GLY A 1 195 ? 1.774 6.082 -5.983 1.00 94.88 195 GLY A C 1
ATOM 1536 O O . GLY A 1 195 ? 2.549 6.927 -6.435 1.00 94.88 195 GLY A O 1
ATOM 1537 N N . LYS A 1 196 ? 1.935 5.553 -4.760 1.00 93.56 196 LYS A N 1
ATOM 1538 C CA . LYS A 1 196 ? 3.070 5.888 -3.880 1.00 93.56 196 LYS A CA 1
ATOM 1539 C C . LYS A 1 196 ? 4.411 5.524 -4.527 1.00 93.56 196 LYS A C 1
ATOM 1541 O O . LYS A 1 196 ? 5.327 6.342 -4.522 1.00 93.56 196 LYS A O 1
ATOM 1546 N N . LEU A 1 197 ? 4.515 4.326 -5.094 1.00 95.56 197 LEU A N 1
ATOM 1547 C CA . LEU A 1 197 ? 5.723 3.836 -5.754 1.00 95.56 197 LEU A CA 1
ATOM 1548 C C . LEU A 1 197 ? 6.074 4.665 -7.002 1.00 95.56 197 LEU A C 1
ATOM 1550 O O . LEU A 1 197 ? 7.224 5.070 -7.151 1.00 95.56 197 LEU A O 1
ATOM 1554 N N . CYS A 1 198 ? 5.093 4.990 -7.846 1.00 95.69 198 CYS A N 1
ATOM 1555 C CA . CYS A 1 198 ? 5.265 5.889 -8.988 1.00 95.69 198 CYS A CA 1
ATOM 1556 C C . CYS A 1 198 ? 5.858 7.223 -8.544 1.00 95.69 198 CYS A C 1
ATOM 1558 O O . CYS A 1 198 ? 6.879 7.645 -9.076 1.00 95.69 198 CYS A O 1
ATOM 1560 N N . LYS A 1 199 ? 5.299 7.848 -7.505 1.00 93.31 199 LYS A N 1
ATOM 1561 C CA . LYS A 1 199 ? 5.841 9.100 -6.970 1.00 93.31 199 LYS A CA 1
ATOM 1562 C C . LYS A 1 199 ? 7.291 8.967 -6.496 1.00 93.31 199 LYS A C 1
ATOM 1564 O O . LYS A 1 199 ? 8.092 9.868 -6.724 1.00 93.31 199 LYS A O 1
ATOM 1569 N N . GLU A 1 200 ? 7.647 7.863 -5.843 1.00 93.75 200 GLU A N 1
ATOM 1570 C CA . GLU A 1 200 ? 9.021 7.626 -5.383 1.00 93.75 200 GLU A CA 1
ATOM 1571 C C . GLU A 1 200 ? 10.004 7.451 -6.549 1.00 93.75 200 GLU A C 1
ATOM 1573 O O . GLU A 1 200 ? 11.080 8.056 -6.541 1.00 93.75 200 GLU A O 1
ATOM 1578 N N . VAL A 1 201 ? 9.637 6.674 -7.571 1.00 96.12 201 VAL A N 1
ATOM 1579 C CA . VAL A 1 201 ? 10.495 6.403 -8.739 1.00 96.12 201 VAL A CA 1
ATOM 1580 C C . VAL A 1 201 ? 10.602 7.620 -9.655 1.00 96.12 201 VAL A C 1
ATOM 1582 O O . VAL A 1 201 ? 11.703 7.962 -10.077 1.00 96.12 201 VAL A O 1
ATOM 1585 N N . LEU A 1 202 ? 9.497 8.324 -9.908 1.00 94.88 202 LEU A N 1
ATOM 1586 C CA . LEU A 1 202 ? 9.456 9.500 -10.787 1.00 94.88 202 LEU A CA 1
ATOM 1587 C C . LEU A 1 202 ? 9.948 10.773 -10.083 1.00 94.88 202 LEU A C 1
ATOM 1589 O O . LEU A 1 202 ? 10.536 11.650 -10.704 1.00 94.88 202 LEU A O 1
ATOM 1593 N N . GLY A 1 203 ? 9.768 10.868 -8.763 1.00 91.56 203 GLY A N 1
ATOM 1594 C CA . GLY A 1 203 ? 10.147 12.037 -7.961 1.00 91.56 203 GLY A CA 1
ATOM 1595 C C . GLY A 1 203 ? 9.100 13.156 -7.936 1.00 91.56 203 GLY A C 1
ATOM 1596 O O . GLY A 1 203 ? 9.291 14.147 -7.233 1.00 91.56 203 GLY A O 1
ATOM 1597 N N . HIS A 1 204 ? 7.986 12.999 -8.651 1.00 89.88 204 HIS A N 1
ATOM 1598 C CA . HIS A 1 204 ? 6.841 13.908 -8.644 1.00 89.88 204 HIS A CA 1
ATOM 1599 C C . HIS A 1 204 ? 5.527 13.131 -8.811 1.00 89.88 204 HIS A C 1
ATOM 1601 O O . HIS A 1 204 ? 5.529 11.945 -9.140 1.00 89.88 204 HIS A O 1
ATOM 1607 N N . ASP A 1 205 ? 4.399 13.795 -8.554 1.00 86.19 205 ASP A N 1
ATOM 1608 C CA . ASP A 1 205 ? 3.085 13.251 -8.894 1.00 86.19 205 ASP A CA 1
ATOM 1609 C C . ASP A 1 205 ? 2.867 13.424 -10.409 1.00 86.19 205 ASP A C 1
ATOM 1611 O O . ASP A 1 205 ? 2.993 14.538 -10.913 1.00 86.19 205 ASP A O 1
ATOM 1615 N N . ALA A 1 206 ? 2.568 12.337 -11.123 1.00 87.88 206 ALA A N 1
ATOM 1616 C CA . ALA A 1 206 ? 2.267 12.330 -12.557 1.00 87.88 206 ALA A CA 1
ATOM 1617 C C . ALA A 1 206 ? 0.919 11.636 -12.793 1.00 87.88 206 ALA A C 1
ATOM 1619 O O . ALA A 1 206 ? 0.612 10.643 -12.125 1.00 87.88 206 ALA A O 1
ATOM 1620 N N . GLN A 1 207 ? 0.109 12.137 -13.730 1.00 83.25 207 GLN A N 1
ATOM 1621 C CA . GLN A 1 207 ? -1.224 11.586 -14.018 1.00 83.25 207 GLN A CA 1
ATOM 1622 C C . GLN A 1 207 ? -1.522 11.517 -15.521 1.00 83.25 207 GLN A C 1
ATOM 1624 O O . GLN A 1 207 ? -0.950 12.247 -16.327 1.00 83.25 207 GLN A O 1
ATOM 1629 N N . GLY A 1 208 ? -2.450 10.639 -15.914 1.00 82.12 208 GLY A N 1
ATOM 1630 C CA . GLY A 1 208 ? -2.918 10.535 -17.300 1.00 82.12 208 GLY A CA 1
ATOM 1631 C C . GLY A 1 208 ? -1.783 10.306 -18.305 1.00 82.12 208 GLY A C 1
ATOM 1632 O O . GLY A 1 208 ? -0.943 9.432 -18.111 1.00 82.12 208 GLY A O 1
ATOM 1633 N N . ALA A 1 209 ? -1.755 11.100 -19.379 1.00 82.69 209 ALA A N 1
ATOM 1634 C CA . ALA A 1 209 ? -0.740 10.989 -20.431 1.00 82.69 209 ALA A CA 1
ATOM 1635 C C . ALA A 1 209 ? 0.684 11.332 -19.952 1.00 82.69 209 ALA A C 1
ATOM 1637 O O . ALA A 1 209 ? 1.650 10.771 -20.465 1.00 82.69 209 ALA A O 1
ATOM 1638 N N . GLU A 1 210 ? 0.822 12.213 -18.955 1.00 91.56 210 GLU A N 1
ATOM 1639 C CA . GLU A 1 210 ? 2.122 12.526 -18.347 1.00 91.56 210 GLU A CA 1
ATOM 1640 C C . GLU A 1 210 ? 2.708 11.289 -17.662 1.00 91.56 210 GLU A C 1
ATOM 1642 O O . GLU A 1 210 ? 3.895 11.005 -17.810 1.00 91.56 210 GLU A O 1
ATOM 1647 N N . LEU A 1 211 ? 1.863 10.526 -16.958 1.00 91.69 211 LEU A N 1
ATOM 1648 C CA . LEU A 1 211 ? 2.291 9.319 -16.262 1.00 91.69 211 LEU A CA 1
ATOM 1649 C C . LEU A 1 211 ? 2.858 8.282 -17.232 1.00 91.69 211 LEU A C 1
ATOM 1651 O O . LEU A 1 211 ? 3.914 7.741 -16.939 1.00 91.69 211 LEU A O 1
ATOM 1655 N N . ASP A 1 212 ? 2.216 8.015 -18.375 1.00 93.94 212 ASP A N 1
ATOM 1656 C CA . ASP A 1 212 ? 2.734 7.033 -19.348 1.00 93.94 212 ASP A CA 1
ATOM 1657 C C . ASP A 1 212 ? 4.110 7.450 -19.896 1.00 93.94 212 ASP A C 1
ATOM 1659 O O . ASP A 1 212 ? 5.045 6.646 -19.902 1.00 93.94 212 ASP A O 1
ATOM 1663 N N . GLY A 1 213 ? 4.271 8.727 -20.263 1.00 94.62 213 GLY A N 1
ATOM 1664 C CA . GLY A 1 213 ? 5.553 9.263 -20.724 1.00 94.62 213 GLY A CA 1
ATOM 1665 C C . GLY A 1 213 ? 6.651 9.146 -19.664 1.00 94.62 213 GLY A C 1
ATOM 1666 O O . GLY A 1 213 ? 7.710 8.575 -19.934 1.00 94.62 213 GLY A O 1
ATOM 1667 N N . ALA A 1 214 ? 6.374 9.616 -18.443 1.00 96.31 214 ALA A N 1
ATOM 1668 C CA . ALA A 1 214 ? 7.306 9.568 -17.317 1.00 96.31 214 ALA A CA 1
ATOM 1669 C C . ALA A 1 214 ? 7.637 8.125 -16.890 1.00 96.31 214 ALA A C 1
ATOM 1671 O O . ALA A 1 214 ? 8.774 7.805 -16.540 1.00 96.31 214 ALA A O 1
ATOM 1672 N N . TYR A 1 215 ? 6.663 7.215 -16.962 1.00 96.75 215 TYR A N 1
ATOM 1673 C CA . TYR A 1 215 ? 6.855 5.791 -16.696 1.00 96.75 215 TYR A CA 1
ATOM 1674 C C . TYR A 1 215 ? 7.873 5.187 -17.664 1.00 96.75 215 TYR A C 1
ATOM 1676 O O . TYR A 1 215 ? 8.774 4.456 -17.253 1.00 96.75 215 TYR A O 1
ATOM 1684 N N . ARG A 1 216 ? 7.747 5.476 -18.962 1.00 96.25 216 ARG A N 1
ATOM 1685 C CA . ARG A 1 216 ? 8.638 4.924 -19.991 1.00 96.25 216 ARG A CA 1
ATOM 1686 C C . ARG A 1 216 ? 10.033 5.531 -19.922 1.00 96.25 216 ARG A C 1
ATOM 1688 O O . ARG A 1 216 ? 11.009 4.784 -19.975 1.00 96.25 216 ARG A O 1
ATOM 1695 N N . SER A 1 217 ? 10.139 6.851 -19.770 1.00 95.75 217 SER A N 1
ATOM 1696 C CA . SER A 1 217 ? 11.439 7.530 -19.692 1.00 95.75 217 SER A CA 1
ATOM 1697 C C . SER A 1 217 ? 12.222 7.112 -18.447 1.00 95.75 217 SER A C 1
ATOM 1699 O O . SER A 1 217 ? 13.406 6.782 -18.550 1.00 95.75 217 SER A O 1
ATOM 1701 N N . SER A 1 218 ? 11.547 7.017 -17.295 1.00 97.25 218 SER A N 1
ATOM 1702 C CA . SER A 1 218 ? 12.185 6.615 -16.037 1.00 97.25 218 SER A CA 1
ATOM 1703 C C . SER A 1 218 ? 12.795 5.217 -16.099 1.00 97.25 218 SER A C 1
ATOM 1705 O O . SER A 1 218 ? 13.825 4.999 -15.467 1.00 97.25 218 SER A O 1
ATOM 1707 N N . PHE A 1 219 ? 12.253 4.291 -16.902 1.00 98.00 219 PHE A N 1
ATOM 1708 C CA . PHE A 1 219 ? 12.887 2.985 -17.104 1.00 98.00 219 PHE A CA 1
ATOM 1709 C C . PHE A 1 219 ? 14.295 3.120 -17.690 1.00 98.00 219 PHE A C 1
ATOM 1711 O O . PHE A 1 219 ? 15.260 2.618 -17.116 1.00 98.00 219 PHE A O 1
ATOM 1718 N N . ALA A 1 220 ? 14.422 3.812 -18.825 1.00 96.62 220 ALA A N 1
ATOM 1719 C CA . ALA A 1 220 ? 15.695 3.957 -19.524 1.00 96.62 220 ALA A CA 1
ATOM 1720 C C . ALA A 1 220 ? 16.709 4.767 -18.703 1.00 96.62 220 ALA A C 1
ATOM 1722 O O . ALA A 1 220 ? 17.897 4.437 -18.677 1.00 96.62 220 ALA A O 1
ATOM 1723 N N . GLU A 1 221 ? 16.250 5.811 -18.013 1.00 97.06 221 GLU A N 1
ATOM 1724 C CA . GLU A 1 221 ? 17.084 6.616 -17.118 1.00 97.06 221 GLU A CA 1
ATOM 1725 C C . GLU A 1 221 ? 17.592 5.789 -15.933 1.00 97.06 221 GLU A C 1
ATOM 1727 O O . GLU A 1 221 ? 18.799 5.734 -15.682 1.00 97.06 221 GLU A O 1
ATOM 1732 N N . ASN A 1 222 ? 16.700 5.076 -15.244 1.00 97.50 222 ASN A N 1
ATOM 1733 C CA . ASN A 1 222 ? 17.066 4.296 -14.066 1.00 97.50 222 ASN A CA 1
ATOM 1734 C C . ASN A 1 222 ? 17.869 3.040 -14.413 1.00 97.50 222 ASN A C 1
ATOM 1736 O O . ASN A 1 222 ? 18.692 2.612 -13.601 1.00 97.50 222 ASN A O 1
ATOM 1740 N N . LEU A 1 223 ? 17.711 2.480 -15.616 1.00 97.31 223 LEU A N 1
ATOM 1741 C CA . LEU A 1 223 ? 18.569 1.403 -16.110 1.00 97.31 223 LEU A CA 1
ATOM 1742 C C . LEU A 1 223 ? 20.024 1.880 -16.242 1.00 97.31 223 LEU A C 1
ATOM 1744 O O . LEU A 1 223 ? 20.935 1.196 -15.777 1.00 97.31 223 LEU A O 1
ATOM 1748 N N . LYS A 1 224 ? 20.248 3.090 -16.777 1.00 97.19 224 LYS A N 1
ATOM 1749 C CA . LYS A 1 224 ? 21.585 3.713 -16.838 1.00 97.19 224 LYS A CA 1
ATOM 1750 C C . LYS A 1 224 ? 22.143 3.983 -15.443 1.00 97.19 224 LYS A C 1
ATOM 1752 O O . LYS A 1 224 ? 23.307 3.686 -15.183 1.00 97.19 224 LYS A O 1
ATOM 1757 N N . VAL A 1 225 ? 21.321 4.515 -14.534 1.00 96.88 225 VAL A N 1
ATOM 1758 C CA . VAL A 1 225 ? 21.723 4.753 -13.135 1.00 96.88 225 VAL A CA 1
ATOM 1759 C C . VAL A 1 225 ? 22.145 3.448 -12.463 1.00 96.88 225 VAL A C 1
ATOM 1761 O O . VAL A 1 225 ? 23.224 3.390 -11.877 1.00 96.88 225 VAL A O 1
ATOM 1764 N N . GLY A 1 226 ? 21.330 2.398 -12.569 1.00 97.38 226 GLY A N 1
ATOM 1765 C CA . GLY A 1 226 ? 21.621 1.109 -11.952 1.00 97.38 226 GLY A CA 1
ATOM 1766 C C . GLY A 1 226 ? 22.842 0.414 -12.557 1.00 97.38 226 GLY A C 1
ATOM 1767 O O . GLY A 1 226 ? 23.654 -0.118 -11.804 1.00 97.38 226 GLY A O 1
ATOM 1768 N N . ALA A 1 227 ? 23.041 0.484 -13.876 1.00 96.88 227 ALA A N 1
ATOM 1769 C CA . ALA A 1 227 ? 24.241 -0.046 -14.530 1.00 96.88 227 ALA A CA 1
ATOM 1770 C C . ALA A 1 227 ? 25.513 0.688 -14.070 1.00 96.88 227 ALA A C 1
ATOM 1772 O O . ALA A 1 227 ? 26.476 0.053 -13.644 1.00 96.88 227 ALA A O 1
ATOM 1773 N N . ASN A 1 228 ? 25.494 2.025 -14.049 1.00 96.31 228 ASN A N 1
ATOM 1774 C CA . ASN A 1 228 ? 26.624 2.836 -13.580 1.00 96.31 228 ASN A CA 1
ATOM 1775 C C . ASN A 1 228 ? 26.925 2.634 -12.086 1.00 96.31 228 ASN A C 1
ATOM 1777 O O . ASN A 1 228 ? 28.067 2.773 -11.655 1.00 96.31 228 ASN A O 1
ATOM 1781 N N . ALA A 1 229 ? 25.904 2.311 -11.291 1.00 96.56 229 ALA A N 1
ATOM 1782 C CA . ALA A 1 229 ? 26.039 1.986 -9.876 1.00 96.56 229 ALA A CA 1
ATOM 1783 C C . ALA A 1 229 ? 26.468 0.527 -9.613 1.00 96.56 229 ALA A C 1
ATOM 1785 O O . ALA A 1 229 ? 26.610 0.151 -8.450 1.00 96.56 229 ALA A O 1
ATOM 1786 N N . GLY A 1 230 ? 26.651 -0.297 -10.654 1.00 96.31 230 GLY A N 1
ATOM 1787 C CA . GLY A 1 230 ? 27.004 -1.716 -10.529 1.00 96.31 230 GLY A CA 1
ATOM 1788 C C . GLY A 1 230 ? 25.865 -2.613 -10.028 1.00 96.31 230 GLY A C 1
ATOM 1789 O O . GLY A 1 230 ? 26.117 -3.733 -9.594 1.00 96.31 230 GLY A O 1
ATOM 1790 N N . LEU A 1 231 ? 24.618 -2.130 -10.062 1.00 96.50 231 LEU A N 1
ATOM 1791 C CA . LEU A 1 231 ? 23.424 -2.888 -9.667 1.00 96.50 231 LEU A CA 1
ATOM 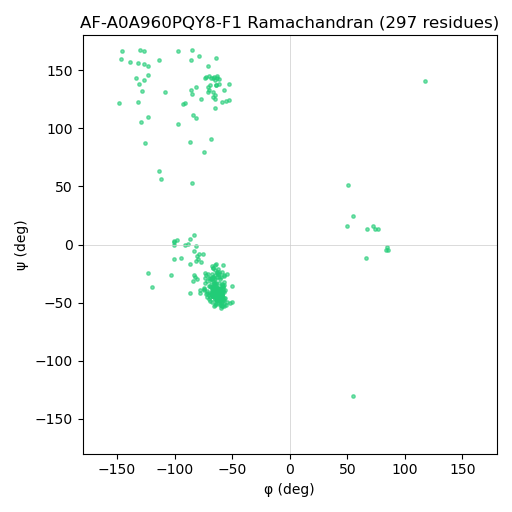1792 C C . LEU A 1 231 ? 22.905 -3.787 -10.793 1.00 96.50 231 LEU A C 1
ATOM 1794 O O . LEU A 1 231 ? 22.242 -4.788 -10.526 1.00 96.50 231 LEU A O 1
ATOM 1798 N N . TYR A 1 232 ? 23.179 -3.410 -12.041 1.00 97.19 232 TYR A N 1
ATOM 1799 C CA . TYR A 1 232 ? 22.735 -4.096 -13.249 1.00 97.19 232 TYR A CA 1
ATOM 1800 C C . TYR A 1 232 ? 23.931 -4.483 -14.120 1.00 97.19 232 TYR A C 1
ATOM 1802 O O . TYR A 1 232 ? 24.960 -3.810 -14.094 1.00 97.19 232 TYR A O 1
ATOM 1810 N N . ASP A 1 233 ? 23.779 -5.539 -14.923 1.00 96.62 233 ASP A N 1
ATOM 1811 C CA . ASP A 1 233 ? 24.771 -5.890 -15.941 1.00 96.62 233 ASP A CA 1
ATOM 1812 C C . ASP A 1 233 ? 24.838 -4.771 -17.003 1.00 96.62 233 ASP A C 1
ATOM 1814 O O . ASP A 1 233 ? 23.796 -4.433 -17.577 1.00 96.62 233 ASP A O 1
ATOM 1818 N N . PRO A 1 234 ? 26.018 -4.186 -17.286 1.00 96.25 234 PRO A N 1
ATOM 1819 C CA . PRO A 1 234 ? 26.151 -3.090 -18.246 1.00 96.25 234 PRO A CA 1
ATOM 1820 C C . PRO A 1 234 ? 25.645 -3.422 -19.653 1.00 96.25 234 PRO A C 1
ATOM 1822 O O . PRO A 1 234 ? 25.187 -2.518 -20.348 1.00 96.25 234 PRO A O 1
ATOM 1825 N N . ARG A 1 235 ? 25.652 -4.703 -20.053 1.00 96.06 235 ARG A N 1
ATOM 1826 C CA . ARG A 1 235 ? 25.163 -5.155 -21.370 1.00 96.06 235 ARG A CA 1
ATOM 1827 C C . ARG A 1 235 ? 23.669 -4.924 -21.570 1.00 96.06 235 ARG A C 1
ATOM 1829 O O . ARG A 1 235 ? 23.184 -4.918 -22.695 1.00 96.06 235 ARG A O 1
ATOM 1836 N N . LEU A 1 236 ? 22.914 -4.684 -20.496 1.00 96.19 236 LEU A N 1
ATOM 1837 C CA . LEU A 1 236 ? 21.515 -4.268 -20.607 1.00 96.19 236 LEU A CA 1
ATOM 1838 C C . LEU A 1 236 ? 21.359 -2.921 -21.332 1.00 96.19 236 LEU A C 1
ATOM 1840 O O . LEU A 1 236 ? 20.279 -2.641 -21.848 1.00 96.19 236 LEU A O 1
ATOM 1844 N N . LEU A 1 237 ? 22.416 -2.104 -21.391 1.00 96.19 237 LEU A N 1
ATOM 1845 C CA . LEU A 1 237 ? 22.435 -0.846 -22.138 1.00 96.19 237 LEU A CA 1
ATOM 1846 C C . LEU A 1 237 ? 22.694 -1.028 -23.642 1.00 96.19 237 LEU A C 1
ATOM 1848 O O . LEU A 1 237 ? 22.510 -0.067 -24.385 1.00 96.19 237 LEU A O 1
ATOM 1852 N N . ASP A 1 238 ? 23.072 -2.230 -24.090 1.00 95.06 238 ASP A N 1
ATOM 1853 C CA . ASP A 1 238 ? 23.319 -2.532 -25.507 1.00 95.06 238 ASP A CA 1
ATOM 1854 C C . ASP A 1 238 ? 22.011 -2.777 -26.288 1.00 95.06 238 ASP A C 1
ATOM 1856 O O . ASP A 1 238 ? 22.004 -2.808 -27.519 1.00 95.06 238 ASP A O 1
ATOM 1860 N N . PHE A 1 239 ? 20.885 -2.943 -25.585 1.00 95.69 239 PHE A N 1
ATOM 1861 C CA . PHE A 1 239 ? 19.559 -3.069 -26.190 1.00 95.69 239 PHE A CA 1
ATOM 1862 C C . PHE A 1 239 ? 19.069 -1.737 -26.778 1.00 95.69 239 PHE A C 1
ATOM 1864 O O . PHE A 1 239 ? 19.375 -0.656 -26.277 1.00 95.69 239 PHE A O 1
ATOM 1871 N N . ASP A 1 240 ? 18.190 -1.816 -27.782 1.00 95.69 240 ASP A N 1
ATOM 1872 C CA . ASP A 1 240 ? 17.422 -0.665 -28.272 1.00 95.69 240 ASP A CA 1
ATOM 1873 C C . ASP A 1 240 ? 16.402 -0.214 -27.208 1.00 95.69 240 ASP A C 1
ATOM 1875 O O . ASP A 1 240 ? 15.268 -0.704 -27.141 1.00 95.69 240 ASP A O 1
ATOM 1879 N N . LEU A 1 241 ? 16.819 0.718 -26.346 1.00 95.00 241 LEU A N 1
ATOM 1880 C CA . LEU A 1 241 ? 16.000 1.214 -25.240 1.00 95.00 241 LEU A CA 1
ATOM 1881 C C . LEU A 1 241 ? 14.743 1.957 -25.717 1.00 95.00 241 LEU A C 1
ATOM 1883 O O . LEU A 1 241 ? 13.733 1.939 -25.012 1.00 95.00 241 LEU A O 1
ATOM 1887 N N . ASP A 1 242 ? 14.743 2.544 -26.915 1.00 95.31 242 ASP A N 1
ATOM 1888 C CA . ASP A 1 242 ? 13.555 3.198 -27.474 1.00 95.31 242 ASP A CA 1
ATOM 1889 C C . ASP A 1 242 ? 12.507 2.158 -27.881 1.00 95.31 242 ASP A C 1
ATOM 1891 O O . ASP A 1 242 ? 11.301 2.329 -27.671 1.00 95.31 242 ASP A O 1
ATOM 1895 N N . ARG A 1 243 ? 12.935 1.034 -28.462 1.00 96.06 243 ARG A N 1
ATOM 1896 C CA . ARG A 1 243 ? 12.043 -0.101 -28.733 1.00 96.06 243 ARG A CA 1
ATOM 1897 C C . ARG A 1 243 ? 11.547 -0.746 -27.439 1.00 96.06 243 ARG A C 1
ATOM 1899 O O . ARG A 1 243 ? 10.352 -1.016 -27.328 1.00 96.06 243 ARG A O 1
ATOM 1906 N N . ILE A 1 244 ? 12.428 -0.962 -26.465 1.00 96.75 244 ILE A N 1
ATOM 1907 C CA . ILE A 1 244 ? 12.081 -1.591 -25.183 1.00 96.75 244 ILE A CA 1
ATOM 1908 C C . ILE A 1 244 ? 11.076 -0.746 -24.391 1.00 96.75 244 ILE A C 1
ATOM 1910 O O . ILE A 1 244 ? 10.052 -1.261 -23.941 1.00 96.75 244 ILE A O 1
ATOM 1914 N N . THR A 1 245 ? 11.320 0.556 -24.247 1.00 96.69 245 THR A N 1
ATOM 1915 C CA . THR A 1 245 ? 10.421 1.448 -23.498 1.00 96.69 245 THR A CA 1
ATOM 1916 C C . THR A 1 245 ? 9.051 1.579 -24.159 1.00 96.69 245 THR A C 1
ATOM 1918 O O . THR A 1 245 ? 8.048 1.656 -23.451 1.00 96.69 245 THR A O 1
ATOM 1921 N N . ARG A 1 246 ? 8.962 1.525 -25.497 1.00 96.69 246 ARG A N 1
ATOM 1922 C CA . ARG A 1 246 ? 7.678 1.455 -26.226 1.00 96.69 246 ARG A CA 1
ATOM 1923 C C . ARG A 1 246 ? 6.926 0.142 -26.010 1.00 96.69 246 ARG A C 1
ATOM 1925 O O . ARG A 1 246 ? 5.701 0.147 -26.055 1.00 96.69 246 ARG A O 1
ATOM 1932 N N . ALA A 1 247 ? 7.628 -0.958 -25.746 1.00 97.19 247 ALA A N 1
ATOM 1933 C CA . ALA A 1 247 ? 7.008 -2.256 -25.480 1.00 97.19 247 ALA A CA 1
ATOM 1934 C C . ALA A 1 247 ? 6.411 -2.375 -24.064 1.00 97.19 247 ALA A C 1
ATOM 1936 O O . ALA A 1 247 ? 5.633 -3.294 -23.812 1.00 97.19 247 ALA A O 1
ATOM 1937 N N . LEU A 1 248 ? 6.755 -1.467 -23.141 1.00 97.38 248 LEU A N 1
ATOM 1938 C CA . LEU A 1 248 ? 6.143 -1.428 -21.812 1.00 97.38 248 LEU A CA 1
ATOM 1939 C C . LEU A 1 248 ? 4.633 -1.166 -21.914 1.00 97.38 248 LEU A C 1
ATOM 1941 O O . LEU A 1 248 ? 4.175 -0.349 -22.714 1.00 97.38 248 LEU A O 1
ATOM 1945 N N . ASP A 1 249 ? 3.866 -1.819 -21.051 1.00 96.69 249 ASP A N 1
ATOM 1946 C CA . ASP A 1 249 ? 2.424 -1.617 -20.930 1.00 96.69 249 ASP A CA 1
ATOM 1947 C C . ASP A 1 249 ? 2.079 -1.296 -19.467 1.00 96.69 249 ASP A C 1
ATOM 1949 O O . ASP A 1 249 ? 1.786 -2.212 -18.690 1.00 96.69 249 ASP A O 1
ATOM 1953 N N . PRO A 1 250 ? 2.138 -0.008 -19.062 1.00 95.44 250 PRO A N 1
ATOM 1954 C CA . PRO A 1 250 ? 1.888 0.403 -17.679 1.00 95.44 250 PRO A CA 1
ATOM 1955 C C . PRO A 1 250 ? 0.503 0.010 -17.158 1.00 95.44 250 PRO A C 1
ATOM 1957 O O . PRO A 1 250 ? 0.322 -0.154 -15.953 1.00 95.44 250 PRO A O 1
ATOM 1960 N N . SER A 1 251 ? -0.479 -0.195 -18.045 1.00 94.38 251 SER A N 1
ATOM 1961 C CA . SER A 1 251 ? -1.833 -0.594 -17.645 1.00 94.38 251 SER A CA 1
ATOM 1962 C C . SER A 1 251 ? -1.859 -1.949 -16.928 1.00 94.38 251 SER A C 1
ATOM 1964 O O . SER A 1 251 ? -2.719 -2.185 -16.077 1.00 94.38 251 SER A O 1
ATOM 1966 N N . ARG A 1 252 ? -0.868 -2.814 -17.190 1.00 96.75 252 ARG A N 1
ATOM 1967 C CA . ARG A 1 252 ? -0.725 -4.123 -16.538 1.00 96.75 252 ARG A CA 1
ATOM 1968 C C . ARG A 1 252 ? -0.380 -4.025 -15.058 1.00 96.75 252 ARG A C 1
ATOM 1970 O O . ARG A 1 252 ? -0.630 -4.984 -14.331 1.00 96.75 252 ARG A O 1
ATOM 1977 N N . ASP A 1 253 ? 0.110 -2.882 -14.580 1.00 97.00 253 ASP A N 1
ATOM 1978 C CA . ASP A 1 253 ? 0.313 -2.675 -13.143 1.00 97.00 253 ASP A CA 1
ATOM 1979 C C . ASP A 1 253 ? -1.014 -2.679 -12.368 1.00 97.00 253 ASP A C 1
ATOM 1981 O O . ASP A 1 253 ? -1.043 -2.996 -11.179 1.00 97.00 253 ASP A O 1
ATOM 1985 N N . LEU A 1 254 ? -2.139 -2.409 -13.040 1.00 95.50 254 LEU A N 1
ATOM 1986 C CA . LEU A 1 254 ? -3.473 -2.456 -12.436 1.00 95.50 254 LEU A CA 1
ATOM 1987 C C . LEU A 1 254 ? -3.995 -3.885 -12.217 1.00 95.50 254 LEU A C 1
ATOM 1989 O O . LEU A 1 254 ? -5.035 -4.048 -11.577 1.00 95.50 254 LEU A O 1
ATOM 1993 N N . LEU A 1 255 ? -3.294 -4.904 -12.728 1.00 96.25 255 LEU A N 1
ATOM 1994 C CA . LEU A 1 255 ? -3.637 -6.319 -12.544 1.00 96.25 255 LEU A CA 1
ATOM 1995 C C . LEU A 1 255 ? -3.161 -6.872 -11.194 1.00 96.25 255 LEU A C 1
ATOM 1997 O O . LEU A 1 255 ? -3.588 -7.955 -10.790 1.00 96.25 255 LEU A O 1
ATOM 2001 N N . PHE A 1 256 ? -2.278 -6.158 -10.490 1.00 97.31 256 PHE A N 1
ATOM 2002 C CA . PHE A 1 256 ? -1.764 -6.611 -9.204 1.00 97.31 256 PHE A CA 1
ATOM 2003 C C . PHE A 1 256 ? -2.835 -6.589 -8.112 1.00 97.31 256 PHE A C 1
ATOM 2005 O O . PHE A 1 256 ? -3.546 -5.604 -7.924 1.00 97.31 256 PHE A O 1
ATOM 2012 N N . GLN A 1 257 ? -2.852 -7.652 -7.308 1.00 96.56 257 GLN A N 1
ATOM 2013 C CA . GLN A 1 257 ? -3.381 -7.590 -5.949 1.00 96.56 257 GLN A CA 1
ATOM 2014 C C . GLN A 1 257 ? -2.303 -7.119 -4.973 1.00 96.56 257 GLN A C 1
ATOM 2016 O O . GLN A 1 257 ? -1.104 -7.254 -5.237 1.00 96.56 257 GLN A O 1
ATOM 2021 N N . TYR A 1 258 ? -2.744 -6.606 -3.823 1.00 94.94 258 TYR A N 1
ATOM 2022 C CA . TYR A 1 258 ? -1.891 -5.963 -2.827 1.00 94.94 258 TYR A CA 1
ATOM 2023 C C . TYR A 1 258 ? -0.662 -6.790 -2.443 1.00 94.94 258 TYR A C 1
ATOM 2025 O O . TYR A 1 258 ? 0.454 -6.287 -2.536 1.00 94.94 258 TYR A O 1
ATOM 2033 N N . LEU A 1 259 ? -0.843 -8.072 -2.109 1.00 93.81 259 LEU A N 1
ATOM 2034 C CA . LEU A 1 259 ? 0.268 -8.944 -1.724 1.00 93.81 259 LEU A CA 1
ATOM 2035 C C . LEU A 1 259 ? 1.322 -9.074 -2.836 1.00 93.81 259 LEU A C 1
ATOM 2037 O O . LEU A 1 259 ? 2.518 -9.113 -2.550 1.00 93.81 259 LEU A O 1
ATOM 2041 N N . GLY A 1 260 ? 0.893 -9.111 -4.101 1.00 94.44 260 GLY A N 1
ATOM 2042 C CA . GLY A 1 260 ? 1.786 -9.240 -5.251 1.00 94.44 260 GLY A CA 1
ATOM 2043 C C . GLY A 1 260 ? 2.687 -8.019 -5.416 1.00 94.44 260 GLY A C 1
ATOM 2044 O O . GLY A 1 260 ? 3.911 -8.148 -5.439 1.00 94.44 260 GLY A O 1
ATOM 2045 N N . ILE A 1 261 ? 2.094 -6.823 -5.462 1.00 96.62 261 ILE A N 1
ATOM 2046 C CA . ILE A 1 261 ? 2.869 -5.581 -5.587 1.00 96.62 261 ILE A CA 1
ATOM 2047 C C . ILE A 1 261 ? 3.680 -5.277 -4.320 1.00 96.62 261 ILE A C 1
ATOM 2049 O O . ILE A 1 261 ? 4.814 -4.816 -4.427 1.00 96.62 261 ILE A O 1
ATOM 2053 N N . GLN A 1 262 ? 3.160 -5.593 -3.130 1.00 92.94 262 GLN A N 1
ATOM 2054 C CA . GLN A 1 262 ? 3.900 -5.445 -1.876 1.00 92.94 262 GLN A CA 1
ATOM 2055 C C . GLN A 1 262 ? 5.148 -6.331 -1.867 1.00 92.94 262 GLN A C 1
ATOM 2057 O O . GLN A 1 262 ? 6.235 -5.859 -1.538 1.00 92.94 262 GLN A O 1
ATOM 2062 N N . THR A 1 263 ? 5.015 -7.588 -2.296 1.00 93.88 263 THR A N 1
ATOM 2063 C CA . THR A 1 263 ? 6.147 -8.518 -2.391 1.00 93.88 263 THR A CA 1
ATOM 2064 C C . THR A 1 263 ? 7.212 -7.990 -3.344 1.00 93.88 263 THR A C 1
ATOM 2066 O O . THR A 1 263 ? 8.393 -7.994 -2.991 1.00 93.88 263 THR A O 1
ATOM 2069 N N . LEU A 1 264 ? 6.814 -7.488 -4.521 1.00 95.50 264 LEU A N 1
ATOM 2070 C CA . LEU A 1 264 ? 7.756 -6.857 -5.444 1.00 95.50 264 LEU A CA 1
ATOM 2071 C C . LEU A 1 264 ? 8.463 -5.673 -4.780 1.00 95.50 264 LEU A C 1
ATOM 2073 O O . LEU A 1 264 ? 9.692 -5.638 -4.739 1.00 95.50 264 LEU A O 1
ATOM 2077 N N . TYR A 1 265 ? 7.698 -4.742 -4.215 1.00 93.38 265 TYR A N 1
ATOM 2078 C CA . TYR A 1 265 ? 8.206 -3.504 -3.627 1.00 93.38 265 TYR A CA 1
ATOM 2079 C C . TYR A 1 265 ? 9.186 -3.709 -2.463 1.00 93.38 265 TYR A C 1
ATOM 2081 O O . TYR A 1 265 ? 10.161 -2.961 -2.332 1.00 93.38 265 TYR A O 1
ATOM 2089 N N . GLU A 1 266 ? 8.932 -4.702 -1.612 1.00 90.50 266 GLU A N 1
ATOM 2090 C CA . GLU A 1 266 ? 9.754 -4.970 -0.430 1.00 90.50 266 GLU A CA 1
ATOM 2091 C C . GLU A 1 266 ? 10.992 -5.815 -0.737 1.00 90.50 266 GLU A C 1
ATOM 2093 O O . GLU A 1 266 ? 12.003 -5.667 -0.052 1.00 90.50 266 GLU A O 1
ATOM 2098 N N . ARG A 1 267 ? 10.922 -6.718 -1.727 1.00 93.19 267 ARG A N 1
ATOM 2099 C CA . ARG A 1 267 ? 11.933 -7.778 -1.895 1.00 93.19 267 ARG A CA 1
ATOM 2100 C C . ARG A 1 267 ? 12.627 -7.818 -3.251 1.00 93.19 267 ARG A C 1
ATOM 2102 O O . ARG A 1 267 ? 13.722 -8.365 -3.321 1.00 93.19 267 ARG A O 1
ATOM 2109 N N . TYR A 1 268 ? 12.009 -7.302 -4.313 1.00 96.25 268 TYR A N 1
ATOM 2110 C CA . TYR A 1 268 ? 12.484 -7.514 -5.688 1.00 96.25 268 TYR A CA 1
ATOM 2111 C C . TYR A 1 268 ? 12.857 -6.233 -6.426 1.00 96.25 268 TYR A C 1
ATOM 2113 O O . TYR A 1 268 ? 13.797 -6.258 -7.221 1.00 96.25 268 TYR A O 1
ATOM 2121 N N . LEU A 1 269 ? 12.126 -5.136 -6.202 1.00 97.00 269 LEU A N 1
ATOM 2122 C CA . LEU A 1 269 ? 12.421 -3.872 -6.868 1.00 97.00 269 LEU A CA 1
ATOM 2123 C C . LEU A 1 269 ? 13.767 -3.345 -6.385 1.00 97.00 269 LEU A C 1
ATOM 2125 O O . LEU A 1 269 ? 14.014 -3.199 -5.184 1.00 97.00 269 LEU A O 1
ATOM 2129 N N . MET A 1 270 ? 14.633 -3.047 -7.340 1.00 96.19 270 MET A N 1
ATOM 2130 C CA . MET A 1 270 ? 15.993 -2.628 -7.058 1.00 96.19 270 MET A CA 1
ATOM 2131 C C . MET A 1 270 ? 16.016 -1.200 -6.523 1.00 96.19 270 MET A C 1
ATOM 2133 O O . MET A 1 270 ? 15.230 -0.337 -6.924 1.00 96.19 270 MET A O 1
ATOM 2137 N N . ARG A 1 271 ? 16.925 -0.955 -5.579 1.00 95.25 271 ARG A N 1
ATOM 2138 C CA . ARG A 1 271 ? 17.067 0.329 -4.889 1.00 95.25 271 ARG A CA 1
ATOM 2139 C C . ARG A 1 271 ? 18.473 0.872 -5.049 1.00 95.25 271 ARG A C 1
ATOM 2141 O O . ARG A 1 271 ? 19.446 0.124 -5.021 1.00 95.25 271 ARG A O 1
ATOM 2148 N N . TYR A 1 272 ? 18.575 2.190 -5.137 1.00 94.62 272 TYR A N 1
ATOM 2149 C CA . TYR A 1 272 ? 19.840 2.907 -5.076 1.00 94.62 272 TYR A CA 1
ATOM 2150 C C . TYR A 1 272 ? 19.716 4.060 -4.088 1.00 94.62 272 TYR A C 1
ATOM 2152 O O . TYR A 1 272 ? 18.842 4.913 -4.234 1.00 94.62 272 TYR A O 1
ATOM 2160 N N . LYS A 1 273 ? 20.584 4.078 -3.066 1.00 92.06 273 LYS A N 1
ATOM 2161 C CA . LYS A 1 273 ? 20.537 5.054 -1.960 1.00 92.06 273 LYS A CA 1
ATOM 2162 C C . LYS A 1 273 ? 19.136 5.141 -1.330 1.00 92.06 273 LYS A C 1
ATOM 2164 O O . LYS A 1 273 ? 18.561 6.220 -1.242 1.00 92.06 273 LYS A O 1
ATOM 2169 N N . GLU A 1 274 ? 18.574 3.989 -0.959 1.00 86.94 274 GLU A N 1
ATOM 2170 C CA . GLU A 1 274 ? 17.220 3.815 -0.390 1.00 86.94 274 GLU A CA 1
ATOM 2171 C C . GLU A 1 274 ? 16.034 4.132 -1.324 1.00 86.94 274 GLU A C 1
ATOM 2173 O O . GLU A 1 274 ? 14.899 3.744 -1.030 1.00 86.94 274 GLU A O 1
ATOM 2178 N N . ARG A 1 275 ? 16.265 4.756 -2.486 1.00 90.81 275 ARG A N 1
ATOM 2179 C CA . ARG A 1 275 ? 15.215 5.076 -3.461 1.00 90.81 275 ARG A CA 1
ATOM 2180 C C . ARG A 1 275 ? 14.952 3.889 -4.398 1.00 90.81 275 ARG A C 1
ATOM 2182 O O . ARG A 1 275 ? 15.920 3.333 -4.924 1.00 90.81 275 ARG A O 1
ATOM 2189 N N . PRO A 1 276 ? 13.688 3.501 -4.644 1.00 95.44 276 PRO A N 1
ATOM 2190 C CA . PRO A 1 276 ? 13.377 2.517 -5.676 1.00 95.44 276 PRO A CA 1
ATOM 2191 C C . PRO A 1 276 ? 13.753 3.059 -7.058 1.00 95.44 276 PRO A C 1
ATOM 2193 O O . PRO A 1 276 ? 13.501 4.222 -7.371 1.00 95.44 276 PRO A O 1
ATOM 2196 N N . LEU A 1 277 ? 14.360 2.206 -7.878 1.00 96.94 277 LEU A N 1
ATOM 2197 C CA . LEU A 1 277 ? 14.701 2.504 -9.270 1.00 96.94 277 LEU A CA 1
ATOM 2198 C C . LEU A 1 277 ? 13.632 2.021 -10.255 1.00 96.94 277 LEU A C 1
ATOM 2200 O O . LEU A 1 277 ? 13.699 2.348 -11.436 1.00 96.94 277 LEU A O 1
ATOM 2204 N N . GLU A 1 278 ? 12.678 1.215 -9.798 1.00 97.25 278 GLU A N 1
ATOM 2205 C CA . GLU A 1 278 ? 11.845 0.407 -10.682 1.00 97.25 278 GLU A CA 1
ATOM 2206 C C . GLU A 1 278 ? 10.368 0.490 -10.328 1.00 97.25 278 GLU A C 1
ATOM 2208 O O . GLU A 1 278 ? 9.989 0.496 -9.156 1.00 97.25 278 GLU A O 1
ATOM 2213 N N . LEU A 1 279 ? 9.543 0.476 -11.368 1.00 98.00 279 LEU A N 1
ATOM 2214 C CA . LEU A 1 279 ? 8.119 0.167 -11.325 1.00 98.00 279 LEU A CA 1
ATOM 2215 C C . LEU A 1 279 ? 7.889 -1.304 -11.710 1.00 98.00 279 LEU A C 1
ATOM 2217 O O . LEU A 1 279 ? 8.803 -1.957 -12.223 1.00 98.00 279 LEU A O 1
ATOM 2221 N N . PRO A 1 280 ? 6.698 -1.879 -11.478 1.00 98.19 280 PRO A N 1
ATOM 2222 C CA . PRO A 1 280 ? 6.514 -3.311 -11.695 1.00 98.19 280 PRO A CA 1
ATOM 2223 C C . PRO A 1 280 ? 6.770 -3.764 -13.145 1.00 98.19 280 PRO A C 1
ATOM 2225 O O . PRO A 1 280 ? 7.446 -4.775 -13.335 1.00 98.19 280 PRO A O 1
ATOM 2228 N N . GLN A 1 281 ? 6.347 -3.021 -14.180 1.00 98.19 281 GLN A N 1
ATOM 2229 C CA . GLN A 1 281 ? 6.715 -3.380 -15.562 1.00 98.19 281 GLN A CA 1
ATOM 2230 C C . GLN A 1 281 ? 8.204 -3.170 -15.862 1.00 98.19 281 GLN A C 1
ATOM 2232 O O . GLN A 1 281 ? 8.755 -3.894 -16.690 1.00 98.19 281 GLN A O 1
ATOM 2237 N N . HIS A 1 282 ? 8.879 -2.227 -15.192 1.00 98.31 282 HIS A N 1
ATOM 2238 C CA . HIS A 1 282 ? 10.337 -2.072 -15.305 1.00 98.31 282 HIS A CA 1
ATOM 2239 C C . HIS A 1 282 ? 11.050 -3.328 -14.827 1.00 98.31 282 HIS A C 1
ATOM 2241 O O . HIS A 1 282 ? 11.924 -3.837 -15.523 1.00 98.31 282 HIS A O 1
ATOM 2247 N N . PHE A 1 283 ? 10.630 -3.853 -13.675 1.00 98.31 283 PHE A N 1
ATOM 2248 C CA . PHE A 1 283 ? 11.166 -5.086 -13.112 1.00 98.31 283 PHE A CA 1
ATOM 2249 C C . PHE A 1 283 ? 11.020 -6.253 -14.094 1.00 98.31 283 PHE A C 1
ATOM 2251 O O . PHE A 1 283 ? 12.008 -6.917 -14.413 1.00 98.31 283 PHE A O 1
ATOM 2258 N N . TRP A 1 284 ? 9.816 -6.473 -14.632 1.00 98.25 284 TRP A N 1
ATOM 2259 C CA . TRP A 1 284 ? 9.587 -7.548 -15.600 1.00 98.25 284 TRP A CA 1
ATOM 2260 C C . TRP A 1 284 ? 10.410 -7.370 -16.872 1.00 98.25 284 TRP A C 1
ATOM 2262 O O . TRP A 1 284 ? 10.995 -8.336 -17.362 1.00 98.25 284 TRP A O 1
ATOM 2272 N N . MET A 1 285 ? 10.500 -6.139 -17.379 1.00 98.44 285 MET A N 1
ATOM 2273 C CA . MET A 1 285 ? 11.287 -5.843 -18.570 1.00 98.44 285 MET A CA 1
ATOM 2274 C C . MET A 1 285 ? 12.780 -6.069 -18.330 1.00 98.44 285 MET A C 1
ATOM 2276 O O . MET A 1 285 ? 13.423 -6.731 -19.138 1.00 98.44 285 MET A O 1
ATOM 2280 N N . ARG A 1 286 ? 13.333 -5.617 -17.198 1.00 98.06 286 ARG A N 1
ATOM 2281 C CA . ARG A 1 286 ? 14.733 -5.880 -16.838 1.00 98.06 286 ARG A CA 1
ATOM 2282 C C . ARG A 1 286 ? 15.017 -7.379 -16.759 1.00 98.06 286 ARG A C 1
ATOM 2284 O O . ARG A 1 286 ? 16.058 -7.818 -17.239 1.00 98.06 286 ARG A O 1
ATOM 2291 N N . VAL A 1 287 ? 14.119 -8.164 -16.160 1.00 98.06 287 VAL A N 1
ATOM 2292 C CA . VAL A 1 287 ? 14.269 -9.628 -16.092 1.00 98.06 287 VAL A CA 1
ATOM 2293 C C . VAL A 1 287 ? 14.256 -10.239 -17.495 1.00 98.06 287 VAL A C 1
ATOM 2295 O O . VAL A 1 287 ? 15.142 -11.030 -17.812 1.00 98.06 287 VAL A O 1
ATOM 2298 N N . ALA A 1 288 ? 13.311 -9.841 -18.351 1.00 98.12 288 ALA A N 1
ATOM 2299 C CA . ALA A 1 288 ? 13.229 -10.320 -19.731 1.00 98.12 288 ALA A CA 1
ATOM 2300 C C . ALA A 1 288 ? 14.487 -9.970 -20.542 1.00 98.12 288 ALA A C 1
ATOM 2302 O O . ALA A 1 288 ? 15.058 -10.841 -21.194 1.00 98.12 288 ALA A O 1
ATOM 2303 N N . MET A 1 289 ? 14.965 -8.726 -20.444 1.00 97.56 289 MET A N 1
ATOM 2304 C CA . MET A 1 289 ? 16.220 -8.295 -21.064 1.00 97.56 289 MET A CA 1
ATOM 2305 C C . MET A 1 289 ? 17.399 -9.122 -20.550 1.00 97.56 289 MET A C 1
ATOM 2307 O O . MET A 1 289 ? 18.203 -9.584 -21.349 1.00 97.56 289 MET A O 1
ATOM 2311 N N . GLY A 1 290 ? 17.468 -9.363 -19.235 1.00 97.00 290 GLY A N 1
ATOM 2312 C CA . GLY A 1 290 ? 18.503 -10.176 -18.593 1.00 97.00 290 GLY A CA 1
ATOM 2313 C C . GLY A 1 290 ? 18.587 -11.603 -19.135 1.00 97.00 290 GLY A C 1
ATOM 2314 O O . GLY A 1 290 ? 19.681 -12.112 -19.370 1.00 97.00 290 GLY A O 1
ATOM 2315 N N . LEU A 1 291 ? 17.435 -12.227 -19.383 1.00 97.44 291 LEU A N 1
ATOM 2316 C CA . LEU A 1 291 ? 17.353 -13.557 -19.993 1.00 97.44 291 LEU A CA 1
ATOM 2317 C C . LEU A 1 291 ? 17.736 -13.549 -21.482 1.00 97.44 291 LEU A C 1
ATOM 2319 O O . LEU A 1 291 ? 18.192 -14.568 -21.988 1.00 97.44 291 LEU A O 1
ATOM 2323 N N . ALA A 1 292 ? 17.590 -12.410 -22.162 1.00 96.56 292 ALA A N 1
ATOM 2324 C CA . ALA A 1 292 ? 17.839 -12.259 -23.593 1.00 96.56 292 ALA A CA 1
ATOM 2325 C C . ALA A 1 292 ? 19.222 -11.670 -23.942 1.00 96.56 292 ALA A C 1
ATOM 2327 O O . ALA A 1 292 ? 19.493 -11.443 -25.116 1.00 96.56 292 ALA A O 1
ATOM 2328 N N . ILE A 1 293 ? 20.116 -11.418 -22.972 1.00 94.44 293 ILE A N 1
ATOM 2329 C CA . ILE A 1 293 ? 21.423 -10.754 -23.215 1.00 94.44 293 ILE A CA 1
ATOM 2330 C C . ILE A 1 293 ? 22.289 -11.499 -24.250 1.00 94.44 293 ILE A C 1
ATOM 2332 O O . ILE A 1 293 ? 23.140 -10.895 -24.896 1.00 94.44 293 ILE A O 1
ATOM 2336 N N . GLN A 1 294 ? 22.110 -12.814 -24.389 1.00 93.44 294 GLN A N 1
ATOM 2337 C CA . GLN A 1 294 ? 22.875 -13.646 -25.326 1.00 93.44 294 GLN A CA 1
ATOM 2338 C C . GLN A 1 294 ? 22.121 -13.969 -26.621 1.00 93.44 294 GLN A C 1
ATOM 2340 O O . GLN A 1 294 ? 22.669 -14.668 -27.474 1.00 93.44 294 GLN A O 1
ATOM 2345 N N . GLU A 1 295 ? 20.886 -13.491 -26.775 1.00 92.06 295 GLU A N 1
ATOM 2346 C CA . GLU A 1 295 ? 20.136 -13.693 -28.011 1.00 92.06 295 GLU A CA 1
ATOM 2347 C C . GLU A 1 295 ? 20.785 -12.895 -29.153 1.00 92.06 295 GLU A C 1
ATOM 2349 O O . GLU A 1 295 ? 21.285 -11.784 -28.939 1.00 92.06 295 GLU A O 1
ATOM 2354 N N . PRO A 1 296 ? 20.803 -13.436 -30.381 1.00 81.50 296 PRO A N 1
ATOM 2355 C CA . PRO A 1 296 ? 21.339 -12.715 -31.520 1.00 81.50 296 PRO A CA 1
ATOM 2356 C C . PRO A 1 296 ? 20.508 -11.455 -31.783 1.00 81.50 296 PRO A C 1
ATOM 2358 O O . PRO A 1 296 ? 19.278 -11.464 -31.671 1.00 81.50 296 PRO A O 1
ATOM 2361 N N . ALA A 1 297 ? 21.176 -10.371 -32.186 1.00 70.38 297 ALA A N 1
ATOM 2362 C CA . ALA A 1 297 ? 20.487 -9.177 -32.657 1.00 70.38 297 ALA A CA 1
ATOM 2363 C C . ALA A 1 297 ? 19.543 -9.575 -33.803 1.00 70.38 297 ALA A C 1
ATOM 2365 O O . ALA A 1 297 ? 19.972 -10.204 -34.772 1.00 70.38 297 ALA A O 1
ATOM 2366 N N . SER A 1 298 ? 18.250 -9.265 -33.666 1.00 63.19 298 SER A N 1
ATOM 2367 C CA . SER A 1 298 ? 17.285 -9.516 -34.738 1.00 63.19 298 SER A CA 1
ATOM 2368 C C . SER A 1 298 ? 17.739 -8.756 -35.988 1.00 63.19 298 SER A C 1
ATOM 2370 O O . SER A 1 298 ? 17.952 -7.547 -35.901 1.00 63.19 298 SER A O 1
ATOM 2372 N N . ALA A 1 299 ? 17.935 -9.485 -37.092 1.00 43.19 299 ALA A N 1
ATOM 2373 C CA . ALA A 1 299 ? 18.316 -8.939 -38.395 1.00 43.19 299 ALA A CA 1
ATOM 2374 C C . ALA A 1 299 ? 17.295 -7.928 -38.937 1.00 43.19 299 ALA A C 1
ATOM 2376 O O . ALA A 1 299 ? 16.088 -8.083 -38.628 1.00 43.19 299 ALA A O 1
#

pLDDT: mean 86.43, std 11.78, range [43.19, 98.44]

Nearest PDB structures (foldseek):
  5im3-assembly1_B-2  TM=7.152E-01  e=1.035E-18  Pseudomonas aeruginosa PAO1
  5im3-assembly1_A-2  TM=5.768E-01  e=1.259E-17  Pseudomonas aeruginosa PAO1
  8vhp-assembly2_D  TM=8.708E-01  e=2.258E-08  Escherichia coli K-12
  2xax-assembly2_B-3  TM=8.567E-01  e=4.065E-08  Escherichia coli K-12
  2xax-assembly3_C  TM=8.626E-01  e=3.340E-07  Escherichia coli K-12

Sequence (299 aa):
MRVLKVVKRTGEVVEFDALRIRNAIAKAVAATGADVGNGSLDRLVSNITDEIDSRFLDFYPNVENIQDIVEKHLVRDGLYEIAKAYILYRAERGKVREEARNRAIESARLGKLTVRKSDGRTMLFNVKHVDEAIRHSAHGLGEDLALDVVVREVVHNVYDEIPTDRISQAMILASAAFIERDPAYGYLAARLLLGKLCKEVLGHDAQGAELDGAYRSSFAENLKVGANAGLYDPRLLDFDLDRITRALDPSRDLLFQYLGIQTLYERYLMRYKERPLELPQHFWMRVAMGLAIQEPASA